Protein AF-A3JHK1-F1 (afdb_monomer)

Mean predicted aligned error: 12.54 Å

Solvent-accessible surface area (backbone atoms only — not comparable to full-atom values): 12417 Å² total; per-residue (Å²): 139,81,85,78,80,82,79,75,68,83,75,78,72,48,75,40,77,79,51,75,48,41,26,36,40,72,45,97,51,88,89,44,57,29,38,37,30,39,32,30,31,33,54,66,77,51,81,86,62,75,70,40,51,30,44,49,40,74,40,44,64,70,52,41,68,71,56,45,52,60,56,48,29,52,54,48,33,57,47,24,72,70,50,90,70,83,75,69,46,48,47,73,53,40,52,55,52,50,50,55,34,56,78,62,47,42,74,67,42,35,66,68,35,42,78,73,45,28,44,25,37,23,26,49,49,78,56,18,56,76,70,64,37,54,88,80,29,51,79,44,80,55,96,92,40,54,28,27,27,46,66,33,86,38,64,69,37,48,48,49,53,53,51,53,47,50,51,54,53,66,73,43,85,82,64,84,61,64,84,78,35,45,36,43,34,60,77,58,92,82,72,70,86,88,72,84,90,78,86,90,83,78,85,79,81,81,82,82,130

Nearest PDB structures (foldseek):
  1tzz-assembly2_B  TM=3.554E-01  e=3.491E+00  Bradyrhizobium japonicum

Structure (mmCIF, N/CA/C/O backbone):
data_AF-A3JHK1-F1
#
_entry.id   AF-A3JHK1-F1
#
loop_
_atom_site.group_PDB
_atom_site.id
_atom_site.type_symbol
_atom_site.label_atom_id
_atom_site.label_alt_id
_atom_site.label_comp_id
_atom_site.label_asym_id
_atom_site.label_entity_id
_atom_site.label_seq_id
_atom_site.pdbx_PDB_ins_code
_atom_site.Cartn_x
_atom_site.Cartn_y
_atom_site.Cartn_z
_atom_site.occupancy
_atom_site.B_iso_or_equiv
_atom_site.auth_seq_id
_atom_site.auth_comp_id
_atom_site.auth_asym_id
_atom_site.auth_atom_id
_atom_site.pdbx_PDB_model_num
ATOM 1 N N . MET A 1 1 ? 4.841 54.470 -8.213 1.00 47.28 1 MET A N 1
ATOM 2 C CA . MET A 1 1 ? 4.983 53.248 -7.393 1.00 47.28 1 MET A CA 1
ATOM 3 C C . MET A 1 1 ? 3.887 52.286 -7.817 1.00 47.28 1 MET A C 1
ATOM 5 O O . MET A 1 1 ? 2.730 52.548 -7.522 1.00 47.28 1 MET A O 1
ATOM 9 N N . HIS A 1 2 ? 4.222 51.252 -8.589 1.00 36.22 2 HIS A N 1
ATOM 10 C CA . HIS A 1 2 ? 3.272 50.195 -8.949 1.00 36.22 2 HIS A CA 1
ATOM 11 C C . HIS A 1 2 ? 3.392 49.054 -7.929 1.00 36.22 2 HIS A C 1
ATOM 13 O O . HIS A 1 2 ? 4.516 48.615 -7.680 1.00 36.22 2 HIS A O 1
ATOM 19 N N . PRO A 1 3 ? 2.291 48.571 -7.328 1.00 41.00 3 PRO A N 1
ATOM 20 C CA . PRO A 1 3 ? 2.335 47.378 -6.495 1.00 41.00 3 PRO A CA 1
ATOM 21 C C . PRO A 1 3 ? 2.567 46.143 -7.377 1.00 41.00 3 PRO A C 1
ATOM 23 O O . PRO A 1 3 ? 1.893 45.960 -8.392 1.00 41.00 3 PRO A O 1
ATOM 26 N N . GLN A 1 4 ? 3.542 45.310 -7.005 1.00 37.09 4 GLN A N 1
ATOM 27 C CA . GLN A 1 4 ? 3.760 44.011 -7.642 1.00 37.09 4 GLN A CA 1
ATOM 28 C C . GLN A 1 4 ? 2.583 43.062 -7.350 1.00 37.09 4 GLN A C 1
ATOM 30 O O . GLN A 1 4 ? 2.070 43.056 -6.228 1.00 37.09 4 GLN A O 1
ATOM 35 N N . PRO A 1 5 ? 2.167 42.231 -8.323 1.00 43.62 5 PRO A N 1
ATOM 36 C CA . PRO A 1 5 ? 1.164 41.205 -8.096 1.00 43.62 5 PRO A CA 1
ATOM 37 C C . PRO A 1 5 ? 1.738 40.093 -7.212 1.00 43.62 5 PRO A C 1
ATOM 39 O O . PRO A 1 5 ? 2.805 39.542 -7.488 1.00 43.62 5 PRO A O 1
ATOM 42 N N . ASN A 1 6 ? 0.996 39.767 -6.154 1.00 39.59 6 ASN A N 1
ATOM 43 C CA . ASN A 1 6 ? 1.230 38.629 -5.273 1.00 39.59 6 ASN A CA 1
ATOM 44 C C . ASN A 1 6 ? 1.340 37.348 -6.117 1.00 39.59 6 ASN A C 1
ATOM 46 O O . ASN A 1 6 ? 0.337 36.848 -6.633 1.00 39.59 6 ASN A O 1
ATOM 50 N N . GLN A 1 7 ? 2.554 36.812 -6.259 1.00 34.69 7 GLN A N 1
ATOM 51 C CA . GLN A 1 7 ? 2.767 35.474 -6.798 1.00 34.69 7 GLN A CA 1
ATOM 52 C C . GLN A 1 7 ? 2.278 34.469 -5.755 1.00 34.69 7 GLN A C 1
ATOM 54 O O . GLN A 1 7 ? 3.011 34.042 -4.865 1.00 34.69 7 GLN A O 1
ATOM 59 N N . SER A 1 8 ? 1.001 34.112 -5.849 1.00 38.47 8 SER A N 1
ATOM 60 C CA . SER A 1 8 ? 0.493 32.886 -5.251 1.00 38.47 8 SER A CA 1
ATOM 61 C C . SER A 1 8 ? 1.173 31.738 -5.992 1.00 38.47 8 SER A C 1
ATOM 63 O O . SER A 1 8 ? 0.868 31.461 -7.151 1.00 38.47 8 SER A O 1
ATOM 65 N N . GLY A 1 9 ? 2.169 31.122 -5.352 1.00 34.91 9 GLY A N 1
ATOM 66 C CA . GLY A 1 9 ? 2.773 29.898 -5.866 1.00 34.91 9 GLY A CA 1
ATOM 67 C C . GLY A 1 9 ? 1.686 28.853 -6.150 1.00 34.91 9 GLY A C 1
ATOM 68 O O . GLY A 1 9 ? 0.630 28.888 -5.507 1.00 34.91 9 GLY A O 1
ATOM 69 N N . PRO A 1 10 ? 1.899 27.935 -7.108 1.00 40.41 10 PRO A N 1
ATOM 70 C CA . PRO A 1 10 ? 0.918 26.900 -7.396 1.00 40.41 10 PRO A CA 1
ATOM 71 C C . PRO A 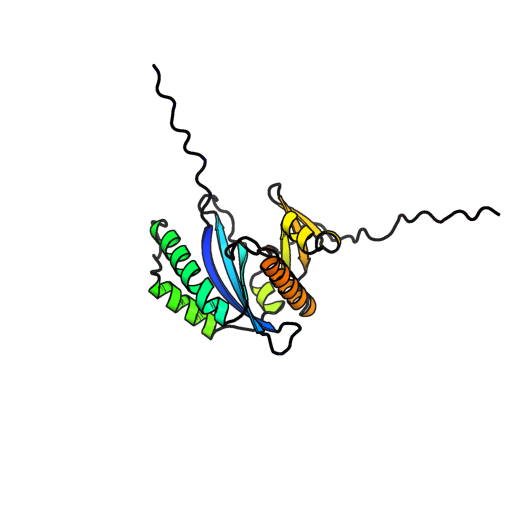1 10 ? 0.637 26.130 -6.105 1.00 40.41 10 PRO A C 1
ATOM 73 O O . PRO A 1 10 ? 1.547 25.549 -5.510 1.00 40.41 10 PRO A O 1
ATOM 76 N N . ALA A 1 11 ? -0.615 26.172 -5.647 1.00 47.59 11 ALA A N 1
ATOM 77 C CA . ALA A 1 11 ? -1.050 25.404 -4.494 1.00 47.59 11 ALA A CA 1
ATOM 78 C C . ALA A 1 11 ? -0.662 23.938 -4.723 1.00 47.59 11 ALA A C 1
ATOM 80 O O . ALA A 1 11 ? -1.009 23.358 -5.756 1.00 47.59 11 ALA A O 1
ATOM 81 N N . SER A 1 12 ? 0.097 23.359 -3.788 1.00 50.09 12 SER A N 1
ATOM 82 C CA . SER A 1 12 ? 0.462 21.945 -3.849 1.00 50.09 12 SER A CA 1
ATOM 83 C C . SER A 1 12 ? -0.815 21.116 -4.001 1.00 50.09 12 SER A C 1
ATOM 85 O O . SER A 1 12 ? -1.761 21.284 -3.226 1.00 50.09 12 SER A O 1
ATOM 87 N N . ALA A 1 13 ? -0.864 20.274 -5.033 1.00 55.59 13 ALA A N 1
ATOM 88 C CA . ALA A 1 13 ? -2.002 19.408 -5.309 1.00 55.59 13 ALA A CA 1
ATOM 89 C C . ALA A 1 13 ? -2.323 18.558 -4.070 1.00 55.59 13 ALA A C 1
ATOM 91 O O . ALA A 1 13 ? -1.447 17.860 -3.561 1.00 55.59 13 ALA A O 1
ATOM 92 N N . LYS A 1 14 ? -3.567 18.603 -3.583 1.00 67.25 14 LYS A N 1
ATOM 93 C CA . LYS A 1 14 ? -4.002 17.773 -2.450 1.00 67.25 14 LYS A CA 1
ATOM 94 C C . LYS A 1 14 ? -4.372 16.376 -2.942 1.00 67.25 14 LYS A C 1
ATOM 96 O O . LYS A 1 14 ? -4.800 16.215 -4.080 1.00 67.25 14 LYS A O 1
ATOM 101 N N . THR A 1 15 ? -4.242 15.367 -2.092 1.00 72.75 15 THR A N 1
ATOM 102 C CA . THR A 1 15 ? -4.597 13.982 -2.432 1.00 72.75 15 THR A CA 1
ATOM 103 C C . THR A 1 15 ? -6.036 13.691 -2.022 1.00 72.75 15 THR A C 1
ATOM 105 O O . THR A 1 15 ? -6.377 13.816 -0.854 1.00 72.75 15 THR A O 1
ATOM 108 N N . VAL A 1 16 ? -6.876 13.280 -2.970 1.00 74.00 16 VAL A N 1
ATOM 109 C CA . VAL A 1 16 ? -8.241 12.799 -2.725 1.00 74.00 16 VAL A CA 1
ATOM 110 C C . VAL A 1 16 ? -8.215 11.284 -2.574 1.00 74.00 16 VAL A C 1
ATOM 112 O O . VAL A 1 16 ? -7.746 10.583 -3.471 1.00 74.00 16 VAL A O 1
ATOM 115 N N . TYR A 1 17 ? -8.781 10.779 -1.482 1.00 76.38 17 TYR A N 1
ATOM 116 C CA . TYR A 1 17 ? -8.910 9.350 -1.204 1.00 76.38 17 TYR A CA 1
ATOM 117 C C . TYR A 1 17 ? -10.290 8.823 -1.626 1.00 76.38 17 TYR A C 1
ATOM 119 O O . TYR A 1 17 ? -11.301 9.481 -1.397 1.00 76.38 17 TYR A O 1
ATOM 127 N N . ASN A 1 18 ? -10.338 7.638 -2.239 1.00 77.06 18 ASN A N 1
ATOM 128 C CA . ASN A 1 18 ? -11.581 6.957 -2.625 1.00 77.06 18 ASN A CA 1
ATOM 129 C C . ASN A 1 18 ? -11.964 5.845 -1.647 1.00 77.06 18 ASN A C 1
ATOM 131 O O . ASN A 1 18 ? -13.074 5.796 -1.132 1.00 77.06 18 ASN A O 1
ATOM 135 N N . THR A 1 19 ? -11.036 4.916 -1.418 1.00 82.69 19 THR A N 1
ATOM 136 C CA . THR A 1 19 ? -11.245 3.734 -0.580 1.00 82.69 19 THR A CA 1
ATOM 137 C C . THR A 1 19 ? -9.919 3.281 0.015 1.00 82.69 19 THR A C 1
ATOM 139 O O . THR A 1 19 ? -8.856 3.539 -0.552 1.00 82.69 19 THR A O 1
ATOM 142 N N . LEU A 1 20 ? -10.005 2.586 1.145 1.00 87.06 20 LEU A N 1
ATOM 143 C CA . LEU A 1 20 ? -8.907 1.881 1.788 1.00 87.06 20 LEU A CA 1
ATOM 144 C C . LEU A 1 20 ? -9.205 0.383 1.802 1.00 87.06 20 LEU A C 1
ATOM 146 O O . LEU A 1 20 ? -10.364 -0.017 1.935 1.00 87.06 20 LEU A O 1
ATOM 150 N N . ASP A 1 21 ? -8.155 -0.421 1.721 1.00 90.00 21 ASP A N 1
ATOM 151 C CA . ASP A 1 21 ? -8.186 -1.845 2.018 1.00 90.00 21 ASP A CA 1
ATOM 152 C C . ASP A 1 21 ? -7.043 -2.200 2.960 1.00 90.00 21 ASP A C 1
ATOM 154 O O . ASP A 1 21 ? -5.926 -1.702 2.818 1.00 90.00 21 ASP A O 1
ATOM 158 N N . VAL A 1 22 ? -7.345 -3.057 3.930 1.00 91.94 22 VAL A N 1
ATOM 159 C CA . VAL A 1 22 ? -6.430 -3.438 5.004 1.00 91.94 22 VAL A CA 1
ATOM 160 C C . VAL A 1 22 ? -6.102 -4.917 4.855 1.00 91.94 22 VAL A C 1
ATOM 162 O O . VAL A 1 22 ? -6.994 -5.751 4.680 1.00 91.94 22 VAL A O 1
ATOM 165 N N . PHE A 1 23 ? -4.815 -5.234 4.918 1.00 94.25 23 PHE A N 1
ATOM 166 C CA . PHE A 1 23 ? -4.286 -6.583 4.797 1.00 94.25 23 PHE A CA 1
ATOM 167 C C . PHE A 1 23 ? -3.327 -6.898 5.935 1.00 94.25 23 PHE A C 1
ATOM 169 O O . PHE A 1 23 ? -2.718 -5.995 6.510 1.00 94.25 23 PHE A O 1
ATOM 176 N N . THR A 1 24 ? -3.124 -8.187 6.190 1.00 94.44 24 THR A N 1
ATOM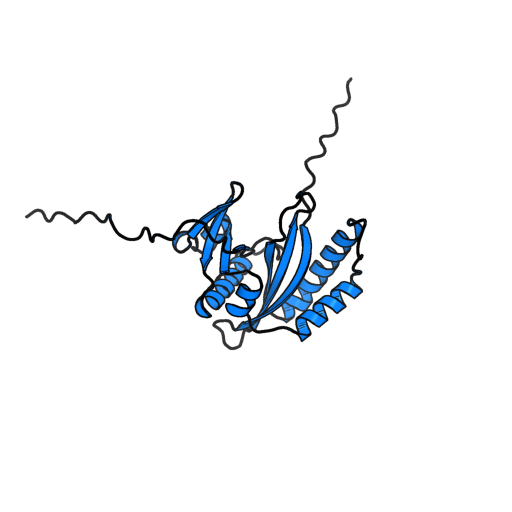 177 C CA . THR A 1 24 ? -1.987 -8.677 6.974 1.00 94.44 24 THR A CA 1
ATOM 178 C C . THR A 1 24 ? -0.939 -9.310 6.079 1.00 94.44 24 THR A C 1
ATOM 180 O O . THR A 1 24 ? -1.257 -9.951 5.082 1.00 94.44 24 THR A O 1
ATOM 183 N N . CYS A 1 25 ? 0.328 -9.190 6.452 1.00 92.75 25 CYS A N 1
ATOM 184 C CA . CYS A 1 25 ? 1.392 -9.988 5.861 1.00 92.75 25 CYS A CA 1
ATOM 185 C C . CYS A 1 25 ? 2.299 -10.513 6.969 1.00 92.75 25 CYS A C 1
ATOM 187 O O . CYS A 1 25 ? 2.809 -9.737 7.779 1.00 92.75 25 CYS A O 1
ATOM 189 N N . SER A 1 26 ? 2.521 -11.826 6.997 1.00 89.06 26 SER A N 1
ATOM 190 C CA . SER A 1 26 ? 3.590 -12.405 7.808 1.00 89.06 26 SER A CA 1
ATOM 191 C C . SER A 1 26 ? 4.932 -11.945 7.249 1.00 89.06 26 SER A C 1
ATOM 193 O O . SER A 1 26 ? 5.129 -11.929 6.032 1.00 89.06 26 SER A O 1
ATOM 195 N N . THR A 1 27 ? 5.842 -11.539 8.125 1.00 80.62 27 THR A N 1
ATOM 196 C CA . THR A 1 27 ? 7.223 -11.237 7.736 1.00 80.62 27 THR A CA 1
ATOM 197 C C . THR A 1 27 ? 8.095 -12.488 7.871 1.00 80.62 27 THR A C 1
ATOM 199 O O . THR A 1 27 ? 7.637 -13.526 8.346 1.00 80.62 27 THR A O 1
ATOM 202 N N . ALA A 1 28 ? 9.366 -12.404 7.462 1.00 67.88 28 ALA A N 1
ATOM 203 C CA . ALA A 1 28 ? 10.333 -13.490 7.653 1.00 67.88 28 ALA A CA 1
ATOM 204 C C . ALA A 1 28 ? 10.555 -13.842 9.137 1.00 67.88 28 ALA A C 1
ATOM 206 O O . ALA A 1 28 ? 10.996 -14.947 9.444 1.00 67.88 28 ALA A O 1
ATOM 207 N N . ASN A 1 29 ? 10.229 -12.922 10.053 1.00 67.88 29 ASN A N 1
ATOM 208 C CA . ASN A 1 29 ? 10.114 -13.237 11.466 1.00 67.88 29 ASN A CA 1
ATOM 209 C C . ASN A 1 29 ? 8.691 -13.776 11.735 1.00 67.88 29 ASN A C 1
ATOM 211 O O . ASN A 1 29 ? 7.732 -13.003 11.630 1.00 67.88 29 ASN A O 1
ATOM 215 N N . PRO A 1 30 ? 8.530 -15.067 12.080 1.00 53.66 30 PRO A N 1
ATOM 216 C CA . PRO A 1 30 ? 7.221 -15.703 12.240 1.00 53.66 30 PRO A CA 1
ATOM 217 C C . PRO A 1 30 ? 6.354 -15.069 13.339 1.00 53.66 30 PRO A C 1
ATOM 219 O O . PRO A 1 30 ? 5.133 -15.188 13.288 1.00 53.66 30 PRO A O 1
ATOM 222 N N . GLU A 1 31 ? 6.951 -14.343 14.289 1.00 58.38 31 GLU A N 1
ATOM 223 C CA . GLU A 1 31 ? 6.213 -13.616 15.332 1.00 58.38 31 GLU A CA 1
ATOM 224 C C . GLU A 1 31 ? 5.779 -12.204 14.907 1.00 58.38 31 GLU A C 1
ATOM 226 O O . GLU A 1 31 ? 5.046 -11.523 15.621 1.00 58.38 31 GLU A O 1
ATOM 231 N N . SER A 1 32 ? 6.214 -11.733 13.737 1.00 77.62 32 SER A N 1
ATOM 232 C CA . SER A 1 32 ? 5.947 -10.376 13.262 1.00 77.62 32 SER A CA 1
ATOM 233 C C . SER A 1 32 ? 5.006 -10.407 12.062 1.00 77.62 32 SER A C 1
ATOM 235 O O . SER A 1 32 ? 5.413 -10.642 10.922 1.00 77.62 32 SER A O 1
ATOM 237 N N . THR A 1 33 ? 3.726 -10.146 12.327 1.00 89.62 33 THR A N 1
ATOM 238 C CA . THR A 1 33 ? 2.725 -9.842 11.298 1.00 89.62 33 THR A CA 1
ATOM 239 C C . THR A 1 33 ? 2.583 -8.332 11.181 1.00 89.62 33 THR A C 1
ATOM 241 O O . THR A 1 33 ? 2.397 -7.642 12.184 1.00 89.62 33 THR A O 1
ATOM 244 N N . VAL A 1 34 ? 2.658 -7.818 9.956 1.00 90.88 34 VAL A N 1
ATOM 245 C CA . VAL A 1 34 ? 2.451 -6.396 9.673 1.00 90.88 34 VAL A CA 1
ATOM 246 C C . VAL A 1 34 ? 1.082 -6.157 9.061 1.00 90.88 34 VAL A C 1
ATOM 248 O O . VAL A 1 34 ? 0.565 -6.981 8.305 1.00 90.88 34 VAL A O 1
ATOM 251 N N . VAL A 1 35 ? 0.514 -5.001 9.377 1.00 91.25 35 VAL A N 1
ATOM 252 C CA . VAL A 1 35 ? -0.660 -4.444 8.717 1.00 91.25 35 VAL A CA 1
ATOM 253 C C . VAL A 1 35 ? -0.184 -3.663 7.500 1.00 91.25 35 VAL A C 1
ATOM 255 O O . VAL A 1 35 ? 0.725 -2.839 7.603 1.00 91.25 35 VAL A O 1
ATOM 258 N N . VAL A 1 36 ? -0.806 -3.913 6.352 1.00 91.00 36 VAL A N 1
ATOM 259 C CA . VAL A 1 36 ? -0.577 -3.195 5.097 1.00 91.00 36 VAL A CA 1
ATOM 260 C C . VAL A 1 36 ? -1.884 -2.532 4.695 1.00 91.00 36 VAL A C 1
ATOM 262 O O . VAL A 1 36 ? -2.895 -3.211 4.528 1.00 91.00 36 VAL A O 1
ATOM 265 N N . VAL A 1 37 ? -1.876 -1.213 4.521 1.00 89.56 37 VAL A N 1
ATOM 266 C CA . VAL A 1 37 ? -3.060 -0.466 4.085 1.00 89.56 37 VAL A CA 1
ATOM 267 C C . VAL A 1 37 ? -2.829 0.070 2.690 1.00 89.56 37 VAL A C 1
ATOM 269 O O . VAL A 1 37 ? -1.962 0.921 2.476 1.00 89.56 37 VAL A O 1
ATOM 272 N N . LEU A 1 38 ? -3.641 -0.386 1.745 1.00 87.88 38 LEU A N 1
ATOM 273 C CA . LEU A 1 38 ? -3.686 0.175 0.405 1.00 87.88 38 LEU A 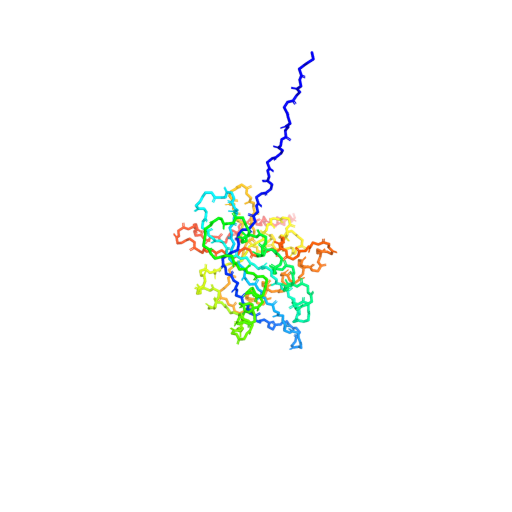CA 1
ATOM 274 C C . LEU A 1 38 ? -4.756 1.260 0.356 1.00 87.88 38 LEU A C 1
ATOM 276 O O . LEU A 1 38 ? -5.903 1.019 0.722 1.00 87.88 38 LEU A O 1
ATOM 280 N N . ALA A 1 39 ? -4.384 2.441 -0.117 1.00 84.62 39 ALA A N 1
ATOM 281 C CA . ALA A 1 39 ? -5.294 3.532 -0.396 1.00 84.62 39 ALA A CA 1
ATOM 282 C C . ALA A 1 39 ? -5.430 3.721 -1.901 1.00 84.62 39 ALA A C 1
ATOM 284 O O . ALA A 1 39 ? -4.454 3.663 -2.643 1.00 84.62 39 ALA A O 1
ATOM 285 N N . GLN A 1 40 ? -6.653 3.958 -2.353 1.00 83.06 40 GLN A N 1
ATOM 286 C CA . GLN A 1 40 ? -6.916 4.369 -3.718 1.00 83.06 40 GLN A CA 1
ATOM 287 C C . GLN A 1 40 ? -7.057 5.892 -3.753 1.00 83.06 40 GLN A C 1
ATOM 289 O O . GLN A 1 40 ? -7.994 6.434 -3.164 1.00 83.06 40 GLN A O 1
ATOM 294 N N . THR A 1 41 ? -6.149 6.579 -4.443 1.00 78.75 41 THR A N 1
ATOM 295 C CA . THR A 1 41 ? -6.016 8.039 -4.389 1.00 78.75 41 THR A CA 1
ATOM 296 C C . THR A 1 41 ? -5.892 8.699 -5.759 1.00 78.75 41 THR A C 1
ATOM 298 O O . THR A 1 41 ? -5.633 8.042 -6.769 1.00 78.75 41 THR A O 1
ATOM 301 N N . ARG A 1 42 ? -6.149 10.009 -5.821 1.00 76.75 42 ARG A N 1
ATOM 302 C CA . ARG A 1 42 ? -5.913 10.854 -7.003 1.00 76.75 42 ARG A CA 1
ATOM 303 C C . ARG A 1 42 ? -5.554 12.290 -6.602 1.00 76.75 42 ARG A C 1
ATOM 305 O O . ARG A 1 42 ? -5.998 12.733 -5.543 1.00 76.75 42 ARG A O 1
ATOM 312 N N . PRO A 1 43 ? -4.830 13.055 -7.432 1.00 72.75 43 PRO A N 1
ATOM 313 C CA . PRO A 1 43 ? -4.626 14.484 -7.200 1.00 72.75 43 PRO A CA 1
ATOM 314 C C . PRO A 1 43 ? -5.942 15.271 -7.320 1.00 72.75 43 PRO A C 1
ATOM 316 O O . PRO A 1 43 ? -6.746 15.016 -8.217 1.00 72.75 43 PRO A O 1
ATOM 319 N N . SER A 1 44 ? -6.159 16.257 -6.449 1.00 68.81 44 SER A N 1
ATOM 320 C CA . SER A 1 44 ? -7.369 17.093 -6.415 1.00 68.81 44 SER A CA 1
ATOM 321 C C . SER A 1 44 ? -7.477 18.048 -7.604 1.00 68.81 44 SER A C 1
ATOM 323 O O . SER A 1 44 ? -8.580 18.386 -8.022 1.00 68.81 44 SER A O 1
ATOM 325 N N . ASN A 1 45 ? -6.339 18.455 -8.169 1.00 67.88 45 ASN A N 1
ATOM 326 C CA . ASN A 1 45 ? -6.239 19.307 -9.355 1.00 67.88 45 ASN A CA 1
ATOM 327 C C . ASN A 1 45 ? -6.122 18.507 -10.667 1.00 67.88 45 ASN A C 1
ATOM 329 O O . ASN A 1 45 ? -6.022 19.100 -11.740 1.00 67.88 45 ASN A O 1
ATOM 333 N N . GLY A 1 46 ? -6.120 17.173 -10.595 1.00 55.25 46 GLY A N 1
ATOM 334 C CA . GLY A 1 46 ? -6.064 16.307 -11.764 1.00 55.25 46 GLY A CA 1
ATOM 335 C C . GLY A 1 46 ? -7.425 16.250 -12.449 1.00 55.25 46 GLY A C 1
ATOM 336 O O . GLY A 1 46 ? -8.347 15.590 -11.963 1.00 55.25 46 GLY A O 1
ATOM 337 N N . HIS A 1 47 ? -7.561 16.909 -13.600 1.00 46.09 47 HIS A N 1
ATOM 338 C CA . HIS A 1 47 ? -8.687 16.668 -14.499 1.00 46.09 47 HIS A CA 1
ATOM 339 C C . HIS A 1 47 ? -8.672 15.190 -14.928 1.00 46.09 47 HIS A C 1
ATOM 341 O O . HIS A 1 47 ? -7.767 14.748 -15.625 1.00 46.09 47 HIS A O 1
ATOM 347 N N . HIS A 1 48 ? -9.679 14.423 -14.503 1.00 49.47 48 HIS A N 1
ATOM 348 C CA . HIS A 1 48 ? -9.988 13.070 -14.993 1.00 49.47 48 HIS A CA 1
ATOM 349 C C . HIS A 1 48 ? -8.898 11.983 -14.861 1.00 49.47 48 HIS A C 1
ATOM 351 O O . HIS A 1 48 ? -9.040 10.916 -15.463 1.00 49.47 48 HIS A O 1
ATOM 357 N N . GLU A 1 49 ? -7.847 12.177 -14.058 1.00 54.28 49 GLU A N 1
ATOM 358 C CA . GLU A 1 49 ? -6.885 11.099 -13.807 1.00 54.28 49 GLU A CA 1
ATOM 359 C C . GLU A 1 49 ? -7.551 9.943 -13.041 1.00 54.28 49 GLU A C 1
ATOM 361 O O . GLU A 1 49 ? -8.229 10.138 -12.026 1.00 54.28 49 GLU A O 1
ATOM 366 N N . ARG A 1 50 ? -7.376 8.718 -13.558 1.00 67.62 50 ARG A N 1
ATOM 367 C CA . ARG A 1 50 ? -7.850 7.488 -12.913 1.00 67.62 50 ARG A CA 1
ATOM 368 C C . ARG A 1 50 ? -7.201 7.362 -11.540 1.00 67.62 50 ARG A C 1
ATOM 370 O O . ARG A 1 50 ? -5.990 7.532 -11.416 1.00 67.62 50 ARG A O 1
ATOM 377 N N . TYR A 1 51 ? -8.005 7.009 -10.543 1.00 71.62 51 TYR A N 1
ATOM 378 C CA . TYR A 1 51 ? -7.503 6.678 -9.219 1.00 71.62 51 TYR A CA 1
ATOM 379 C C . TYR A 1 51 ? -6.377 5.635 -9.289 1.00 71.62 51 TYR A C 1
ATOM 381 O O . TYR A 1 51 ? -6.491 4.630 -9.995 1.00 71.62 51 TYR A O 1
ATOM 389 N N . THR A 1 52 ? -5.314 5.859 -8.525 1.00 74.44 52 THR A N 1
ATOM 390 C CA . THR A 1 52 ? -4.175 4.950 -8.386 1.00 74.44 52 THR A CA 1
ATOM 391 C C . THR A 1 52 ? -4.168 4.330 -7.002 1.00 74.44 52 THR A C 1
ATOM 393 O O . THR A 1 52 ? -4.455 5.007 -6.022 1.00 74.44 52 THR A O 1
ATOM 396 N N . TRP A 1 53 ? -3.840 3.045 -6.916 1.00 80.31 53 TRP A N 1
ATOM 397 C CA . TRP A 1 53 ? -3.587 2.412 -5.628 1.00 80.31 53 TRP A CA 1
ATOM 398 C C . TRP A 1 53 ? -2.199 2.785 -5.111 1.00 80.31 53 TRP A C 1
ATOM 400 O O . TRP A 1 53 ? -1.290 3.057 -5.897 1.00 80.31 53 TRP A O 1
ATOM 410 N N . GLU A 1 54 ? -2.045 2.787 -3.793 1.00 80.75 54 GLU A N 1
ATOM 411 C CA . GLU A 1 54 ? -0.811 3.155 -3.119 1.00 80.75 54 GLU A CA 1
ATOM 412 C C . GLU A 1 54 ? -0.762 2.500 -1.718 1.00 80.75 54 GLU A C 1
ATOM 414 O O . GLU A 1 54 ? -1.759 2.481 -1.002 1.00 80.75 54 GLU A O 1
ATOM 419 N N . ILE A 1 55 ? 0.372 1.919 -1.312 1.00 83.94 55 ILE A N 1
ATOM 420 C CA . ILE A 1 55 ? 0.655 1.549 0.087 1.00 83.94 55 ILE A CA 1
ATOM 421 C C . ILE A 1 55 ? 0.682 2.811 0.960 1.00 83.94 55 ILE A C 1
ATOM 423 O O . ILE A 1 55 ? 1.676 3.521 1.027 1.00 83.94 55 ILE A O 1
ATOM 427 N N . SER A 1 56 ? -0.416 3.074 1.657 1.00 82.12 56 SER A N 1
ATOM 428 C CA . SER A 1 56 ? -0.565 4.216 2.570 1.00 82.12 56 SER A CA 1
ATOM 429 C C . SER A 1 56 ? -0.074 3.939 3.992 1.00 82.12 56 SER A C 1
ATOM 431 O O . SER A 1 56 ? 0.140 4.868 4.767 1.00 82.12 56 SER A O 1
ATOM 433 N N . PHE A 1 57 ? 0.083 2.666 4.356 1.00 86.69 57 PHE A N 1
ATOM 434 C CA . PHE A 1 57 ? 0.672 2.257 5.623 1.00 86.69 57 PHE A CA 1
ATOM 435 C C . PHE A 1 57 ? 1.272 0.866 5.516 1.00 86.69 57 PHE A C 1
ATOM 437 O O . PHE A 1 57 ? 0.713 -0.021 4.868 1.00 86.69 57 PHE A O 1
ATOM 444 N N . ILE A 1 58 ? 2.376 0.680 6.228 1.00 88.25 58 ILE A N 1
ATOM 445 C CA . ILE A 1 58 ? 2.936 -0.622 6.546 1.00 88.25 58 ILE A CA 1
ATOM 446 C C . ILE A 1 58 ? 3.572 -0.559 7.934 1.00 88.25 58 ILE A C 1
ATOM 448 O O . ILE A 1 58 ? 4.337 0.364 8.227 1.00 88.25 58 ILE A O 1
ATOM 452 N N . GLY A 1 59 ? 3.256 -1.504 8.813 1.00 87.75 59 GLY A N 1
ATOM 453 C CA . GLY A 1 59 ? 3.788 -1.505 10.176 1.00 87.75 59 GLY A CA 1
ATOM 454 C C . GLY A 1 59 ? 3.085 -2.481 11.103 1.00 87.75 59 GLY A C 1
ATOM 455 O O . GLY A 1 59 ? 2.233 -3.256 10.679 1.00 87.75 59 GLY A O 1
ATOM 456 N N . LEU A 1 60 ? 3.452 -2.446 12.380 1.00 87.69 60 LEU A N 1
ATOM 457 C CA . LEU A 1 60 ? 2.817 -3.280 13.400 1.00 87.69 60 LEU A CA 1
ATOM 458 C C . LEU A 1 60 ? 1.396 -2.786 13.708 1.00 87.69 60 LEU A C 1
ATOM 460 O O . LEU A 1 60 ? 1.081 -1.610 13.522 1.00 87.69 60 LEU A O 1
ATOM 464 N N . LEU A 1 61 ? 0.548 -3.670 14.240 1.00 85.00 61 LEU A N 1
ATOM 465 C CA . LEU A 1 61 ? -0.835 -3.329 14.602 1.00 85.00 61 LEU A CA 1
ATOM 466 C C . LEU A 1 61 ? -0.909 -2.173 15.617 1.00 85.00 61 LEU A C 1
ATOM 468 O O . LEU A 1 61 ? -1.748 -1.285 15.486 1.00 85.00 61 LEU A O 1
ATOM 472 N N . ASN A 1 62 ? 0.009 -2.132 16.586 1.00 83.44 62 ASN A N 1
ATOM 473 C CA . ASN A 1 62 ? 0.063 -1.040 17.561 1.00 83.44 62 ASN A CA 1
ATOM 474 C C . ASN A 1 62 ? 0.394 0.306 16.896 1.00 83.44 62 ASN A C 1
ATOM 476 O O . ASN A 1 62 ? -0.241 1.309 17.205 1.00 83.44 62 ASN A O 1
ATOM 480 N N . GLU A 1 63 ? 1.336 0.333 15.948 1.00 84.12 63 GLU A N 1
ATOM 481 C CA . GLU A 1 63 ? 1.659 1.548 15.182 1.00 84.12 63 GLU A CA 1
ATOM 482 C C . GLU A 1 63 ? 0.469 2.000 14.328 1.00 84.12 63 GLU A C 1
ATOM 484 O O . GLU A 1 63 ? 0.206 3.190 14.189 1.00 84.12 63 GLU A O 1
ATOM 489 N N . PHE A 1 64 ? -0.279 1.051 13.766 1.00 85.19 64 PHE A N 1
ATOM 490 C CA . PHE A 1 64 ? -1.452 1.352 12.955 1.00 85.19 64 PHE A CA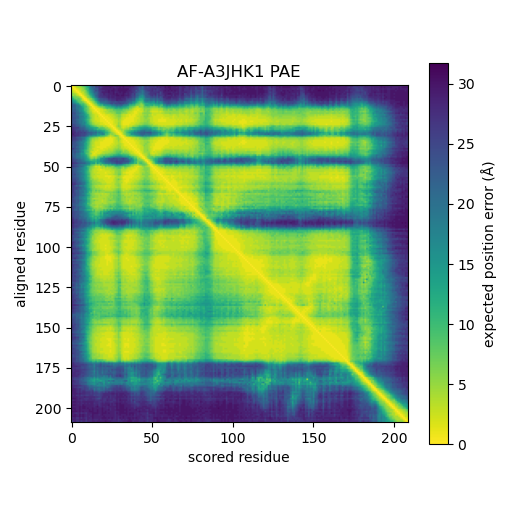 1
ATOM 491 C C . PHE A 1 64 ? -2.522 2.115 13.757 1.00 85.19 64 PHE A C 1
ATOM 493 O O . PHE A 1 64 ? -3.027 3.135 13.284 1.00 85.19 64 PHE A O 1
ATOM 500 N N . HIS A 1 65 ? -2.824 1.664 14.979 1.00 81.00 65 HIS A N 1
ATOM 501 C CA . HIS A 1 65 ? -3.812 2.314 15.844 1.00 81.00 65 HIS A CA 1
ATOM 502 C C . HIS A 1 65 ? -3.323 3.624 16.471 1.00 81.00 65 HIS A C 1
ATOM 504 O O . HIS A 1 65 ? -4.137 4.504 16.720 1.00 81.00 65 HIS A O 1
ATOM 510 N N . LEU A 1 66 ? -2.023 3.756 16.753 1.00 80.06 66 LEU A N 1
ATOM 511 C CA . LEU A 1 66 ? -1.483 4.947 17.419 1.00 80.06 66 LEU A CA 1
ATOM 512 C C . LEU A 1 66 ? -1.134 6.075 16.443 1.00 80.06 66 LEU A C 1
ATOM 514 O O . LEU A 1 66 ? -1.305 7.243 16.774 1.00 80.06 66 LEU A O 1
ATOM 518 N N . ASP A 1 67 ? -0.631 5.745 15.250 1.00 78.31 67 ASP A N 1
ATOM 519 C CA . ASP A 1 67 ? -0.102 6.746 14.322 1.00 78.31 67 ASP A CA 1
ATOM 520 C C . ASP A 1 67 ? -0.946 6.933 13.068 1.00 78.31 67 ASP A C 1
ATOM 522 O O . ASP A 1 67 ? -1.070 8.058 12.576 1.00 78.31 67 ASP A O 1
ATOM 526 N N . TYR A 1 68 ? -1.458 5.849 12.487 1.00 82.62 68 TYR A N 1
ATOM 527 C CA . TYR A 1 68 ? -2.047 5.912 11.152 1.00 82.62 68 TYR A CA 1
ATOM 528 C C . TYR A 1 68 ? -3.523 6.300 11.175 1.00 82.62 68 TYR A C 1
ATOM 530 O O . TYR A 1 68 ? -3.921 7.179 10.408 1.00 82.62 68 TYR A O 1
ATOM 538 N N . SER A 1 69 ? -4.330 5.681 12.043 1.00 80.75 69 SER A N 1
ATOM 539 C CA . SER A 1 69 ? -5.779 5.917 12.075 1.00 80.75 69 SER A CA 1
ATOM 540 C C . SER A 1 69 ? -6.125 7.388 12.290 1.00 80.75 69 SER A C 1
ATOM 542 O O . SER A 1 69 ? -6.973 7.920 11.577 1.00 80.75 69 SER A O 1
ATOM 544 N N . ASP A 1 70 ? -5.421 8.063 13.197 1.00 77.88 70 ASP A N 1
ATOM 545 C CA . ASP A 1 70 ? -5.715 9.449 13.567 1.00 77.88 70 ASP A CA 1
ATOM 546 C C . ASP A 1 70 ? -5.272 10.437 12.486 1.00 77.88 70 ASP A C 1
ATOM 548 O O . ASP A 1 70 ? -6.033 11.323 12.092 1.00 77.88 70 ASP A O 1
ATOM 552 N N . LYS A 1 71 ? -4.073 10.242 11.919 1.00 78.38 71 LYS A N 1
ATOM 553 C CA . LYS A 1 71 ? -3.588 11.058 10.793 1.00 78.38 71 LYS A CA 1
ATOM 554 C C . LYS A 1 71 ? -4.493 10.908 9.574 1.00 78.38 71 LYS A C 1
ATOM 556 O O . LYS A 1 71 ? -4.782 11.891 8.891 1.00 78.38 71 LYS A O 1
ATOM 561 N N . MET A 1 72 ? -4.956 9.688 9.302 1.00 78.12 72 MET A N 1
ATOM 562 C CA . MET A 1 72 ? -5.814 9.424 8.154 1.00 78.12 72 MET A CA 1
ATOM 563 C C . MET A 1 72 ? -7.239 9.949 8.368 1.00 78.12 72 MET A C 1
ATOM 565 O O . MET A 1 72 ? -7.817 10.505 7.436 1.00 78.12 72 MET A O 1
ATOM 569 N N . ALA A 1 73 ? -7.778 9.879 9.590 1.00 76.88 73 ALA A N 1
ATOM 570 C CA . ALA A 1 73 ? -9.067 10.48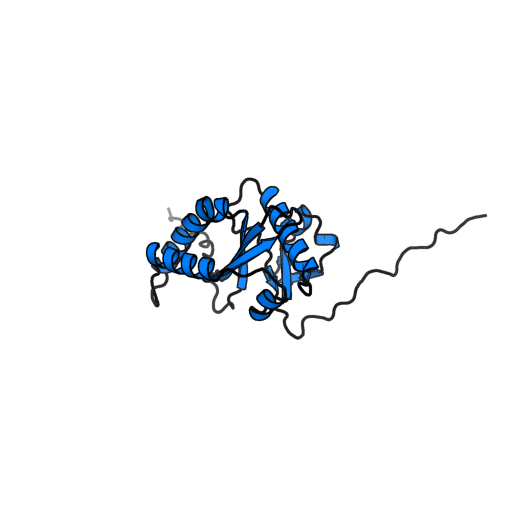3 9.930 1.00 76.88 73 ALA A CA 1
ATOM 571 C C . ALA A 1 73 ? -9.071 11.995 9.653 1.00 76.88 73 ALA A C 1
ATOM 573 O O . ALA A 1 73 ? -9.974 12.498 8.978 1.00 76.88 73 ALA A O 1
ATOM 574 N N . GLN A 1 74 ? -8.015 12.697 10.079 1.00 72.50 74 GLN A N 1
ATOM 575 C CA . GLN A 1 74 ? -7.838 14.127 9.813 1.00 72.50 74 GLN A CA 1
ATOM 576 C C . GLN A 1 74 ? -7.713 14.416 8.309 1.00 72.50 74 GLN A C 1
ATOM 578 O O . GLN A 1 74 ? -8.375 15.317 7.789 1.00 72.50 74 GLN A O 1
ATOM 583 N N . ALA A 1 75 ? -6.918 13.627 7.576 1.00 71.25 75 ALA A N 1
ATOM 584 C CA . ALA A 1 75 ? -6.753 13.791 6.130 1.00 71.25 75 ALA A CA 1
ATOM 585 C C . ALA A 1 75 ? -8.079 13.619 5.361 1.00 71.25 75 ALA A C 1
ATOM 587 O O . ALA A 1 75 ? -8.384 14.409 4.462 1.00 71.25 75 ALA A O 1
ATOM 588 N N . PHE A 1 76 ? -8.901 12.635 5.737 1.00 70.25 76 PHE A N 1
ATOM 589 C CA . PHE A 1 76 ? -10.217 12.400 5.134 1.00 70.25 76 PHE A CA 1
ATOM 590 C C . PHE A 1 76 ? -11.236 13.497 5.469 1.00 70.25 76 PHE A C 1
ATOM 592 O O . PHE A 1 76 ? -12.010 13.895 4.591 1.00 70.25 76 PHE A O 1
ATOM 599 N N . ALA A 1 77 ? -11.230 14.010 6.703 1.00 64.81 77 ALA A N 1
ATOM 600 C CA . ALA A 1 77 ? -12.095 15.115 7.112 1.00 64.81 77 ALA A CA 1
ATOM 601 C C . ALA A 1 77 ? -11.785 16.396 6.314 1.00 64.81 77 ALA A C 1
ATOM 603 O O . ALA A 1 77 ? -12.699 17.057 5.814 1.00 64.81 77 ALA A O 1
ATOM 604 N N . LEU A 1 78 ? -10.496 16.695 6.109 1.00 64.31 78 LEU A N 1
ATOM 605 C CA . LEU A 1 78 ? -10.039 17.834 5.306 1.00 64.31 78 LEU A CA 1
ATOM 606 C C . LEU A 1 78 ? -10.426 17.699 3.825 1.00 64.31 78 LEU A C 1
ATOM 608 O O . LEU A 1 78 ? -10.912 18.658 3.230 1.00 64.31 78 LEU A O 1
ATOM 612 N N . CYS A 1 79 ? -10.288 16.506 3.236 1.00 61.81 79 CYS A N 1
ATOM 613 C CA . CYS A 1 79 ? -10.713 16.261 1.852 1.00 61.81 79 CYS A CA 1
ATOM 614 C C . CYS A 1 79 ? -12.237 16.386 1.683 1.00 61.81 79 CYS A C 1
ATOM 616 O O . CYS A 1 79 ? -12.718 16.937 0.694 1.00 61.81 79 CYS A O 1
ATOM 618 N N . SER A 1 80 ? -12.998 15.910 2.670 1.00 55.28 80 SER A N 1
ATOM 619 C CA . SER A 1 80 ? -14.464 15.969 2.689 1.00 55.28 80 SER A CA 1
ATOM 620 C C . SER A 1 80 ? -15.007 17.396 2.783 1.00 55.28 80 SER A C 1
ATOM 622 O O . SER A 1 80 ? -16.053 17.697 2.211 1.00 55.28 80 SER A O 1
ATOM 624 N N . ALA A 1 81 ? -14.322 18.289 3.502 1.00 52.06 81 ALA A N 1
ATOM 625 C CA . ALA A 1 81 ? -14.744 19.682 3.646 1.00 52.06 81 ALA A CA 1
ATOM 626 C C . ALA A 1 81 ? -14.706 20.456 2.313 1.00 52.06 81 ALA A C 1
ATOM 628 O O . ALA A 1 81 ? -15.520 21.358 2.109 1.00 52.06 81 ALA A O 1
ATOM 629 N N . GLU A 1 82 ? -13.804 20.076 1.404 1.00 52.16 82 GLU A N 1
ATOM 630 C CA . GLU A 1 82 ? -13.538 20.777 0.140 1.00 52.16 82 GLU A CA 1
ATOM 631 C C . GLU A 1 82 ? -14.306 20.197 -1.058 1.00 52.16 82 GLU A C 1
ATOM 633 O O . GLU A 1 82 ? -14.551 20.901 -2.038 1.00 52.16 82 GLU A O 1
ATOM 638 N N . MET A 1 83 ? -14.750 18.937 -0.985 1.00 52.78 83 MET A N 1
ATOM 639 C CA . MET A 1 83 ? -15.633 18.350 -1.995 1.00 52.78 83 MET A CA 1
ATOM 640 C C . MET A 1 83 ? -17.073 18.839 -1.777 1.00 52.78 83 MET A C 1
ATOM 642 O O . MET A 1 83 ? -17.825 18.302 -0.968 1.00 52.78 83 MET A O 1
ATOM 646 N N . ALA A 1 84 ? -17.472 19.875 -2.520 1.00 45.38 84 ALA A N 1
ATOM 647 C CA . ALA A 1 84 ? -18.789 20.520 -2.434 1.00 45.38 84 ALA A CA 1
ATOM 648 C C . ALA A 1 84 ? -19.993 19.615 -2.783 1.00 45.38 84 ALA A C 1
ATOM 650 O O . ALA A 1 84 ? -21.141 20.032 -2.650 1.00 45.38 84 ALA A O 1
ATOM 651 N N . SER A 1 85 ? -19.772 18.372 -3.207 1.00 49.28 85 SER A N 1
ATOM 652 C CA . SER A 1 85 ? -20.844 17.450 -3.565 1.00 49.28 85 SER A CA 1
ATOM 653 C C . SER A 1 85 ? -20.425 16.006 -3.325 1.00 49.28 85 SER A C 1
ATOM 655 O O . SER A 1 85 ? -19.451 15.544 -3.919 1.00 49.28 85 SER A O 1
ATOM 657 N N . SER A 1 86 ? -21.251 15.292 -2.561 1.00 45.62 86 SER A N 1
ATOM 658 C CA . SER A 1 86 ? -21.244 13.836 -2.341 1.00 45.62 86 SER A CA 1
ATOM 659 C C . SER A 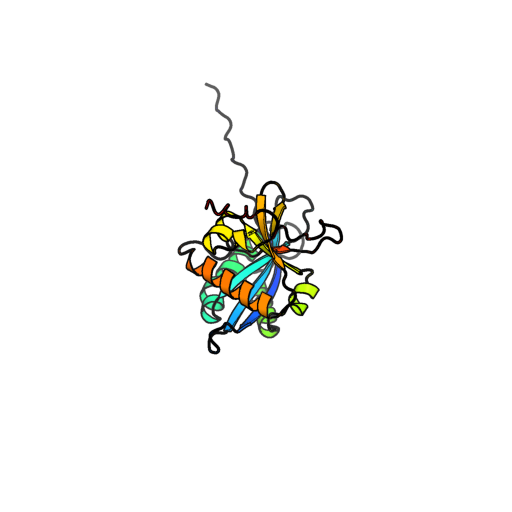1 86 ? -20.416 13.368 -1.135 1.00 45.62 86 SER A C 1
ATOM 661 O O . SER A 1 86 ? -19.232 13.073 -1.225 1.00 45.62 86 SER A O 1
ATOM 663 N N . SER A 1 87 ? -21.120 13.276 -0.000 1.00 51.84 87 SER A N 1
ATOM 664 C CA . SER A 1 87 ? -20.747 12.653 1.280 1.00 51.84 87 SER A CA 1
ATOM 665 C C . SER A 1 87 ? -19.508 13.204 1.991 1.00 51.84 87 SER A C 1
ATOM 667 O O . SER A 1 87 ? -18.401 12.697 1.841 1.00 51.84 87 SER A O 1
ATOM 669 N N . ARG A 1 88 ? -19.730 14.179 2.882 1.00 56.81 88 ARG A N 1
ATOM 670 C CA . ARG A 1 88 ? -18.761 14.511 3.930 1.00 56.81 88 ARG A CA 1
ATOM 671 C C . ARG A 1 88 ? -18.635 13.321 4.882 1.00 56.81 88 ARG A C 1
ATOM 673 O O . ARG A 1 88 ? -19.580 13.033 5.617 1.00 56.81 88 ARG A O 1
ATOM 680 N N . LEU A 1 89 ? -17.498 12.631 4.883 1.00 63.25 89 LEU A N 1
ATOM 681 C CA . LEU A 1 89 ? -17.197 11.652 5.924 1.00 63.25 89 LEU A CA 1
ATOM 682 C C . LEU A 1 89 ? -16.681 12.420 7.142 1.00 63.25 89 LEU A C 1
ATOM 684 O O . LEU A 1 89 ? -15.608 13.016 7.098 1.00 63.25 89 LEU A O 1
ATOM 688 N N . SER A 1 90 ? -17.461 12.440 8.225 1.00 74.94 90 SER A N 1
ATOM 689 C CA . SER A 1 90 ? -16.948 12.894 9.519 1.00 74.94 90 SER A CA 1
ATOM 690 C C . SER A 1 90 ? -15.845 11.951 10.004 1.00 74.94 90 SER A C 1
ATOM 692 O O . SER A 1 90 ? -15.821 10.781 9.619 1.00 74.94 90 SER A O 1
ATOM 694 N N . GLU A 1 91 ? -14.973 12.416 10.899 1.00 76.62 91 GLU A N 1
ATOM 695 C CA . GLU A 1 91 ? -13.943 11.569 11.523 1.00 76.62 91 GLU A CA 1
ATOM 696 C C . GLU A 1 91 ? -14.557 10.291 12.119 1.00 76.62 91 GLU A C 1
ATOM 698 O O . GLU A 1 91 ? -14.104 9.183 11.852 1.00 76.62 91 GLU A O 1
ATOM 703 N N . THR A 1 92 ? -15.688 10.406 12.821 1.00 81.88 92 THR A N 1
ATOM 704 C CA . THR A 1 92 ? -16.427 9.251 13.359 1.00 81.88 92 THR A CA 1
ATOM 705 C C . THR A 1 92 ? -16.933 8.297 12.271 1.00 81.88 92 THR A C 1
ATOM 707 O O . THR A 1 92 ? -16.995 7.084 12.474 1.00 81.88 92 THR A O 1
ATOM 710 N N . ALA A 1 93 ? -17.346 8.813 11.110 1.00 81.44 93 ALA A N 1
ATOM 711 C CA . ALA A 1 93 ? -17.723 7.971 9.977 1.00 81.44 93 ALA A CA 1
ATOM 712 C C . ALA A 1 93 ? -16.497 7.266 9.376 1.00 81.44 93 ALA A C 1
ATOM 714 O O . ALA A 1 93 ? -16.598 6.088 9.034 1.00 81.44 93 ALA A O 1
ATOM 715 N N . PHE A 1 94 ? -15.346 7.942 9.326 1.00 83.88 94 PHE A N 1
ATOM 716 C CA . PHE A 1 94 ? -14.080 7.348 8.909 1.00 83.88 94 PHE A CA 1
ATOM 717 C C . PHE A 1 94 ? -13.637 6.221 9.848 1.00 83.88 94 PHE A C 1
ATOM 719 O O . PHE A 1 94 ? -13.362 5.129 9.365 1.00 83.88 94 PHE A O 1
ATOM 726 N N . TYR A 1 95 ? -13.643 6.416 11.171 1.00 85.69 95 TYR A N 1
ATOM 727 C CA . TYR A 1 95 ? -13.271 5.347 12.108 1.00 85.69 95 TYR A CA 1
ATOM 728 C C . TYR A 1 95 ? -14.187 4.126 11.989 1.00 85.69 95 TYR A C 1
ATOM 730 O O . TYR A 1 95 ? -13.705 2.997 11.972 1.00 85.69 95 TYR A O 1
ATOM 738 N N . ARG A 1 96 ? -15.504 4.323 11.825 1.00 87.31 96 ARG A N 1
ATOM 739 C CA . ARG A 1 96 ? -16.435 3.208 11.561 1.00 87.31 96 ARG A CA 1
ATOM 740 C C . ARG A 1 96 ? -16.111 2.488 10.254 1.00 87.31 96 ARG A C 1
ATOM 742 O O . ARG A 1 96 ? -16.150 1.261 10.206 1.00 87.31 96 ARG A O 1
ATOM 749 N N . TYR A 1 97 ? -15.792 3.240 9.204 1.00 86.31 97 TYR A N 1
ATOM 750 C CA . TYR A 1 97 ? -15.365 2.684 7.926 1.00 86.31 97 TYR A CA 1
ATOM 751 C C . TYR A 1 97 ? -14.058 1.887 8.058 1.00 86.31 97 TYR A C 1
ATOM 753 O O . TYR A 1 97 ? -13.988 0.756 7.582 1.00 86.31 97 TYR A O 1
ATOM 761 N N . LEU A 1 98 ? -13.054 2.438 8.744 1.00 86.56 98 LEU A N 1
ATOM 762 C CA . LEU A 1 98 ? -11.760 1.801 8.963 1.00 86.56 98 LEU A CA 1
ATOM 763 C C . LEU A 1 98 ? -11.898 0.531 9.810 1.00 86.56 98 LEU A C 1
ATOM 765 O O . LEU A 1 98 ? -11.385 -0.505 9.407 1.00 86.56 98 LEU A O 1
ATOM 769 N N . ASN A 1 99 ? -12.660 0.571 10.906 1.00 88.12 99 ASN A N 1
ATOM 770 C CA . ASN A 1 99 ? -12.937 -0.606 11.737 1.00 88.12 99 ASN A CA 1
ATOM 771 C C . ASN A 1 99 ? -13.601 -1.718 10.928 1.00 88.12 99 ASN A C 1
ATOM 773 O O . ASN A 1 99 ? -13.136 -2.849 10.958 1.00 88.12 99 ASN A O 1
ATOM 777 N N . LYS A 1 100 ? -14.587 -1.383 10.086 1.00 89.31 100 LYS A N 1
ATOM 778 C CA . LYS A 1 100 ? -15.185 -2.365 9.174 1.00 89.31 100 LYS A CA 1
ATOM 779 C C . LYS A 1 100 ? -14.150 -2.978 8.220 1.00 89.31 100 LYS A C 1
ATOM 781 O O . LYS A 1 100 ? -14.249 -4.151 7.880 1.00 89.31 100 LYS A O 1
ATOM 786 N N . ARG A 1 101 ? -13.163 -2.206 7.752 1.00 89.12 101 ARG A N 1
ATOM 787 C CA . ARG A 1 101 ? -12.075 -2.740 6.913 1.00 89.12 101 ARG A CA 1
ATOM 788 C C . ARG A 1 101 ? -11.123 -3.642 7.696 1.00 89.12 101 ARG A C 1
ATOM 790 O O . ARG A 1 101 ? -10.666 -4.626 7.127 1.00 89.12 101 ARG A O 1
ATOM 797 N N . ILE A 1 102 ? -10.862 -3.336 8.965 1.00 88.62 102 ILE A N 1
ATOM 798 C CA . ILE A 1 102 ? -10.053 -4.168 9.867 1.00 88.62 102 ILE A CA 1
ATOM 799 C C . ILE A 1 102 ? -10.770 -5.490 10.169 1.00 88.62 102 ILE A C 1
ATOM 801 O O . ILE A 1 102 ? -10.149 -6.544 10.083 1.00 88.62 102 ILE A O 1
ATOM 805 N N . ASP A 1 103 ? -12.080 -5.460 10.424 1.00 88.62 103 ASP A N 1
ATOM 806 C CA . ASP A 1 103 ? -12.891 -6.664 10.670 1.00 88.62 103 ASP A CA 1
ATOM 807 C C . ASP A 1 103 ? -12.904 -7.619 9.463 1.00 88.62 103 ASP A C 1
ATOM 809 O O . ASP A 1 103 ? -13.075 -8.829 9.603 1.00 88.62 103 ASP A O 1
ATOM 813 N N . HIS A 1 104 ? -12.708 -7.074 8.260 1.00 89.00 104 HIS A N 1
ATOM 814 C CA . HIS A 1 104 ? -12.603 -7.819 7.004 1.00 89.00 104 HIS A CA 1
ATOM 815 C C . HIS A 1 104 ? -11.161 -7.930 6.485 1.00 89.00 104 HIS A C 1
ATOM 817 O O . HIS A 1 104 ? -10.949 -8.186 5.294 1.00 89.00 104 HIS A O 1
ATOM 823 N N . MET A 1 105 ? -10.169 -7.713 7.348 1.00 90.94 105 MET A N 1
ATOM 824 C CA . MET A 1 105 ? -8.764 -7.808 6.979 1.00 90.94 105 MET A CA 1
ATOM 825 C C . MET A 1 105 ? -8.428 -9.235 6.539 1.00 90.94 105 MET A C 1
ATOM 827 O O . MET A 1 105 ? -8.771 -10.212 7.201 1.00 90.94 105 MET A O 1
ATOM 831 N N . GLN A 1 106 ? -7.736 -9.346 5.408 1.00 93.19 106 GLN A N 1
ATOM 832 C CA . GLN A 1 106 ? -7.347 -10.626 4.815 1.00 93.19 106 GLN A CA 1
ATOM 833 C C . GLN A 1 106 ? -5.829 -10.701 4.616 1.00 93.19 106 GLN A C 1
ATOM 835 O O . GLN A 1 106 ? -5.181 -9.655 4.501 1.00 93.19 106 GLN A O 1
ATOM 840 N N . PRO A 1 107 ? -5.247 -11.909 4.518 1.00 94.81 107 PRO A N 1
ATOM 841 C CA . PRO A 1 107 ? -3.849 -12.055 4.144 1.00 94.81 107 PRO A CA 1
ATOM 842 C C . PRO A 1 107 ? -3.562 -11.418 2.780 1.00 94.81 107 PRO A C 1
ATOM 844 O O . PRO A 1 107 ? -4.294 -11.613 1.804 1.00 94.81 107 PRO A O 1
ATOM 847 N N . LEU A 1 108 ? -2.473 -10.661 2.709 1.00 93.38 108 LEU A N 1
ATOM 848 C CA . LEU A 1 108 ? -1.967 -10.083 1.479 1.00 93.38 108 LEU A CA 1
ATOM 849 C C . LEU A 1 108 ? -1.489 -11.209 0.559 1.00 93.38 108 LEU A C 1
ATOM 851 O O . LEU A 1 108 ? -0.673 -12.041 0.949 1.00 93.38 108 LEU A O 1
ATOM 855 N N . SER A 1 109 ? -2.000 -11.234 -0.668 1.00 94.44 109 SER A N 1
ATOM 856 C CA . SER A 1 109 ? -1.673 -12.263 -1.654 1.00 94.44 109 SER A CA 1
ATOM 857 C C . SER A 1 109 ? -1.653 -11.685 -3.071 1.00 94.44 109 SER A C 1
ATOM 859 O O . SER A 1 109 ? -2.324 -10.675 -3.320 1.00 94.44 109 SER A O 1
ATOM 861 N N . PRO A 1 110 ? -0.963 -12.339 -4.027 1.00 91.38 110 PRO A N 1
ATOM 862 C CA . PRO A 1 110 ? -1.006 -11.955 -5.439 1.00 91.38 110 PRO A CA 1
ATOM 863 C C . PRO A 1 110 ? -2.435 -11.866 -5.972 1.00 91.38 110 PRO A C 1
ATOM 865 O O . PRO A 1 110 ? -2.779 -10.933 -6.688 1.00 91.38 110 PRO A O 1
ATOM 868 N N . HIS A 1 111 ? -3.300 -12.802 -5.569 1.00 93.38 111 HIS A N 1
ATOM 869 C CA . HIS A 1 111 ? -4.698 -12.823 -5.989 1.00 93.38 111 HIS A CA 1
ATOM 870 C C . HIS A 1 111 ? -5.489 -11.620 -5.453 1.00 93.38 111 HIS A C 1
ATOM 872 O O . HIS A 1 111 ? -6.214 -10.966 -6.199 1.00 93.38 111 HIS A O 1
ATOM 878 N N . ALA A 1 112 ? -5.325 -11.275 -4.172 1.00 91.56 112 ALA A N 1
ATOM 879 C CA . ALA A 1 112 ? -6.001 -10.113 -3.598 1.00 91.56 112 ALA A CA 1
ATOM 880 C C . ALA A 1 112 ? -5.568 -8.797 -4.272 1.00 91.56 112 ALA A C 1
ATOM 882 O O . ALA A 1 112 ? -6.385 -7.888 -4.451 1.00 91.56 112 ALA A O 1
ATOM 883 N N . LEU A 1 113 ? -4.297 -8.700 -4.667 1.00 89.25 113 LEU A N 1
ATOM 884 C CA . LEU A 1 113 ? -3.766 -7.567 -5.419 1.00 89.25 113 LEU A CA 1
ATOM 885 C C . LEU A 1 113 ? -4.276 -7.549 -6.867 1.00 89.25 113 LEU A C 1
ATOM 887 O O . LEU A 1 113 ? -4.771 -6.519 -7.329 1.00 89.25 113 LEU A O 1
ATOM 891 N N . SER A 1 114 ? -4.269 -8.682 -7.566 1.00 86.06 114 SER A N 1
ATOM 892 C CA . SER A 1 114 ? -4.724 -8.754 -8.958 1.00 86.06 114 SER A CA 1
ATOM 893 C C . SER A 1 114 ? -6.216 -8.444 -9.113 1.00 86.06 114 SER A C 1
ATOM 895 O O . SER A 1 114 ? -6.597 -7.762 -10.064 1.00 86.06 114 SER A O 1
ATOM 897 N N . MET A 1 115 ? -7.052 -8.803 -8.130 1.00 85.75 115 MET A N 1
ATOM 898 C CA . MET A 1 115 ? -8.466 -8.394 -8.060 1.00 85.75 115 MET A CA 1
ATOM 899 C C . MET A 1 115 ? -8.660 -6.867 -8.008 1.00 85.75 115 MET A C 1
ATOM 901 O O . MET A 1 115 ? -9.739 -6.366 -8.319 1.00 85.75 115 MET A O 1
ATOM 905 N N . ARG A 1 116 ? -7.615 -6.112 -7.646 1.00 81.56 116 ARG A N 1
ATOM 906 C CA . ARG A 1 116 ? -7.569 -4.637 -7.651 1.00 81.56 116 ARG A CA 1
ATOM 907 C C . ARG A 1 116 ? -6.861 -4.068 -8.880 1.00 81.56 116 ARG A C 1
ATOM 909 O O . ARG A 1 116 ? -6.630 -2.861 -8.953 1.00 81.56 116 ARG A O 1
ATOM 916 N N . GLY A 1 117 ? -6.512 -4.930 -9.833 1.00 80.44 117 GLY A N 1
ATOM 917 C CA . GLY A 1 117 ? -5.712 -4.600 -11.003 1.00 80.44 117 GLY A CA 1
ATOM 918 C C . GLY A 1 117 ? -4.234 -4.395 -10.685 1.00 80.44 117 GLY A C 1
ATOM 919 O O . GLY A 1 117 ? -3.546 -3.790 -11.488 1.00 80.44 117 GLY A O 1
ATOM 920 N N . ILE A 1 118 ? -3.739 -4.844 -9.532 1.00 84.06 118 ILE A N 1
ATOM 921 C CA . ILE A 1 118 ? -2.352 -4.644 -9.106 1.00 84.06 118 ILE A CA 1
ATOM 922 C C . ILE A 1 118 ? -1.532 -5.875 -9.502 1.00 84.06 118 ILE A C 1
ATOM 924 O O . ILE A 1 118 ? -1.690 -6.932 -8.897 1.00 84.06 118 ILE A O 1
ATOM 928 N N . GLY A 1 119 ? -0.665 -5.738 -10.510 1.00 83.12 119 GLY A N 1
ATOM 929 C CA . GLY A 1 119 ? 0.203 -6.827 -10.996 1.00 83.12 119 GLY A CA 1
ATOM 930 C C . GLY A 1 119 ? 1.698 -6.617 -10.740 1.00 83.12 119 GLY A C 1
ATOM 931 O O . GLY A 1 119 ? 2.499 -7.536 -10.882 1.00 83.12 119 GLY A O 1
ATOM 932 N N . ALA A 1 120 ? 2.095 -5.409 -10.353 1.00 84.81 120 ALA A N 1
ATOM 933 C CA . ALA A 1 120 ? 3.475 -5.073 -10.021 1.00 84.81 120 ALA A CA 1
ATOM 934 C C . ALA A 1 120 ? 3.484 -4.012 -8.920 1.00 84.81 120 ALA A C 1
ATOM 936 O O . ALA A 1 120 ? 2.461 -3.374 -8.686 1.00 84.81 120 ALA A O 1
ATOM 937 N N . TYR A 1 121 ? 4.626 -3.771 -8.293 1.00 85.94 121 TYR A N 1
ATOM 93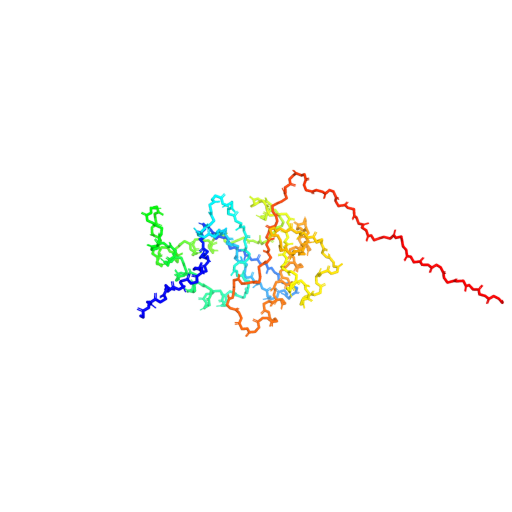8 C CA . TYR A 1 121 ? 4.871 -2.607 -7.439 1.00 85.94 121 TYR A CA 1
ATOM 939 C C . TYR A 1 121 ? 6.059 -1.829 -7.989 1.00 85.94 121 TYR A C 1
ATOM 941 O O . TYR A 1 121 ? 6.889 -2.392 -8.699 1.00 85.94 121 TYR A O 1
ATOM 949 N N . SER A 1 122 ? 6.129 -0.529 -7.711 1.00 83.38 122 SER A N 1
ATOM 950 C CA . SER A 1 122 ? 7.221 0.306 -8.208 1.00 83.38 122 SER A CA 1
ATOM 951 C C . SER A 1 122 ? 7.582 1.447 -7.273 1.00 83.38 122 SER A C 1
ATOM 953 O O . SER A 1 122 ? 6.721 2.021 -6.612 1.00 83.38 122 SER A O 1
ATOM 955 N N . TRP A 1 123 ? 8.859 1.795 -7.267 1.00 80.62 123 TRP A N 1
ATOM 956 C CA . TRP A 1 123 ? 9.447 2.858 -6.465 1.00 80.62 123 TRP A CA 1
ATOM 957 C C . TRP A 1 123 ? 9.877 4.010 -7.360 1.00 80.62 123 TRP A C 1
ATOM 959 O O . TRP A 1 123 ? 10.238 3.790 -8.515 1.00 80.62 123 TRP A O 1
ATOM 969 N N . LEU A 1 124 ? 9.876 5.237 -6.839 1.00 81.81 124 LEU A N 1
ATOM 970 C CA . LEU A 1 124 ? 10.613 6.325 -7.483 1.00 81.81 124 LEU A CA 1
ATOM 971 C C . LEU A 1 124 ? 12.110 6.000 -7.469 1.00 81.81 124 LEU A C 1
ATOM 973 O O . LEU A 1 124 ? 12.587 5.349 -6.543 1.00 81.81 124 LEU A O 1
ATOM 977 N N . GLU A 1 125 ? 12.855 6.493 -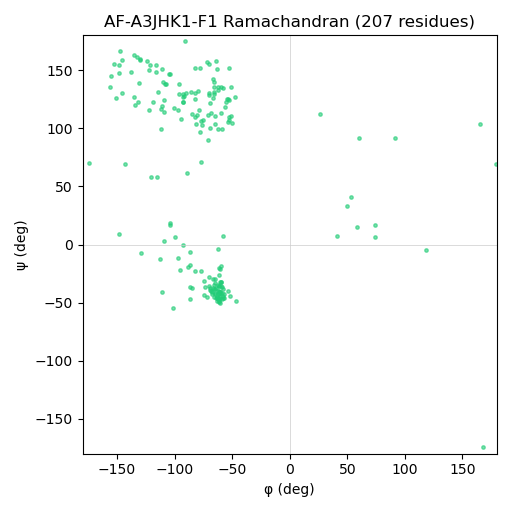8.457 1.00 83.12 125 GLU A N 1
ATOM 978 C CA . GLU A 1 125 ? 14.308 6.282 -8.561 1.00 83.12 125 GLU A CA 1
ATOM 979 C C . GLU A 1 125 ? 15.064 6.523 -7.247 1.00 83.12 125 GLU A C 1
ATOM 981 O O . GLU A 1 125 ? 15.820 5.663 -6.805 1.00 83.12 125 GLU A O 1
ATOM 986 N N . ALA A 1 126 ? 14.804 7.647 -6.574 1.00 82.50 126 ALA A N 1
ATOM 987 C CA . ALA A 1 126 ? 15.471 7.982 -5.319 1.00 82.50 126 ALA A CA 1
ATOM 988 C C . ALA A 1 126 ? 15.239 6.941 -4.209 1.00 82.50 126 ALA A C 1
ATOM 990 O O . ALA A 1 126 ? 16.120 6.735 -3.379 1.00 82.50 126 ALA A O 1
ATOM 991 N N . ASP A 1 127 ? 14.077 6.286 -4.179 1.00 81.75 127 ASP A N 1
ATOM 992 C CA . ASP A 1 127 ? 13.778 5.239 -3.200 1.00 81.75 127 ASP A CA 1
ATOM 993 C C . ASP A 1 127 ? 14.314 3.883 -3.658 1.00 81.75 127 ASP A C 1
ATOM 995 O O . ASP A 1 127 ? 14.882 3.149 -2.856 1.00 81.75 127 ASP A O 1
ATOM 999 N N . ALA A 1 128 ? 14.237 3.594 -4.959 1.00 80.75 128 ALA A N 1
ATOM 1000 C CA . ALA A 1 128 ? 14.815 2.393 -5.549 1.00 80.75 128 ALA A CA 1
ATOM 1001 C C . ALA A 1 128 ? 16.334 2.311 -5.338 1.00 80.75 128 ALA A C 1
ATOM 1003 O O . ALA A 1 128 ? 16.859 1.221 -5.131 1.00 80.75 128 ALA A O 1
ATOM 1004 N N . ILE A 1 129 ? 17.040 3.444 -5.361 1.00 83.31 129 ILE A N 1
ATOM 1005 C CA . ILE A 1 129 ? 18.476 3.507 -5.059 1.00 83.31 129 ILE A CA 1
ATOM 1006 C C . ILE A 1 129 ? 18.740 3.184 -3.581 1.00 83.31 129 ILE A C 1
ATOM 1008 O O . ILE A 1 129 ? 19.666 2.438 -3.281 1.00 83.31 129 ILE A O 1
ATOM 1012 N N . LYS A 1 130 ? 17.916 3.686 -2.648 1.00 80.88 130 LYS A N 1
ATOM 1013 C CA . LYS A 1 130 ? 18.116 3.473 -1.198 1.00 80.88 130 LYS A CA 1
ATOM 1014 C C . LYS A 1 130 ? 18.061 2.002 -0.786 1.00 80.88 130 LYS A C 1
ATOM 1016 O O . LYS A 1 130 ? 18.776 1.622 0.132 1.00 80.88 130 LYS A O 1
ATOM 1021 N N . ILE A 1 131 ? 17.210 1.209 -1.435 1.00 79.19 131 ILE A N 1
ATOM 1022 C CA . ILE A 1 131 ? 17.061 -0.237 -1.174 1.00 79.19 131 ILE A CA 1
ATOM 1023 C C . ILE A 1 131 ? 17.720 -1.118 -2.232 1.00 79.19 131 ILE A C 1
ATOM 1025 O O . ILE A 1 131 ? 17.367 -2.291 -2.385 1.00 79.19 131 ILE A O 1
ATOM 1029 N N . ASP A 1 132 ? 18.614 -0.534 -3.030 1.00 82.31 132 ASP A N 1
ATOM 1030 C CA . ASP A 1 132 ? 19.314 -1.233 -4.105 1.00 82.31 132 ASP A CA 1
ATOM 1031 C C . ASP A 1 132 ? 18.368 -2.034 -5.036 1.00 82.31 132 ASP A C 1
ATOM 1033 O O . ASP A 1 132 ? 18.652 -3.120 -5.538 1.00 82.31 132 ASP A O 1
ATOM 1037 N N . ALA A 1 133 ? 17.153 -1.520 -5.239 1.00 77.62 133 ALA A N 1
ATOM 1038 C CA . ALA A 1 133 ? 16.148 -2.126 -6.103 1.00 77.62 133 ALA A CA 1
ATOM 1039 C C . ALA A 1 133 ? 16.367 -1.768 -7.573 1.00 77.62 133 ALA A C 1
ATOM 1041 O O . ALA A 1 133 ? 15.926 -2.508 -8.450 1.00 77.62 133 ALA A O 1
ATOM 1042 N N . HIS A 1 134 ? 17.056 -0.663 -7.860 1.00 80.00 134 HIS A N 1
ATOM 1043 C CA . HIS A 1 134 ? 17.245 -0.158 -9.219 1.00 80.00 134 HIS A CA 1
ATOM 1044 C C . HIS A 1 134 ? 17.960 -1.143 -10.170 1.00 80.00 134 HIS A C 1
ATOM 1046 O O . HIS A 1 134 ? 17.609 -1.197 -11.345 1.00 80.00 134 HIS A O 1
ATOM 1052 N N . HIS A 1 135 ? 18.876 -1.985 -9.674 1.00 81.31 135 HIS A N 1
ATOM 1053 C CA . HIS A 1 135 ? 19.565 -3.009 -10.477 1.00 81.31 135 HIS A CA 1
ATOM 1054 C C . HIS A 1 135 ? 18.727 -4.263 -10.776 1.00 81.31 135 HIS A C 1
ATOM 1056 O O . HIS A 1 135 ? 19.000 -4.980 -11.735 1.00 81.31 135 HIS A O 1
ATOM 1062 N N . ARG A 1 136 ? 17.714 -4.541 -9.952 1.00 79.12 136 ARG A N 1
ATOM 1063 C CA . ARG A 1 136 ? 16.877 -5.757 -10.005 1.00 79.12 136 ARG A CA 1
ATOM 1064 C C . ARG A 1 136 ? 15.448 -5.496 -10.480 1.00 79.12 136 ARG A C 1
ATOM 1066 O O . ARG A 1 136 ? 14.621 -6.402 -10.494 1.00 79.12 136 ARG A O 1
ATOM 1073 N N . SER A 1 137 ? 15.149 -4.254 -10.847 1.00 82.31 137 SER A N 1
ATOM 1074 C CA . SER A 1 137 ? 13.807 -3.808 -11.209 1.00 82.31 137 SER A CA 1
ATOM 1075 C C . SER A 1 137 ? 13.746 -3.358 -12.660 1.00 82.31 137 SER A C 1
ATOM 1077 O O . SER A 1 137 ? 14.727 -2.903 -13.239 1.00 82.31 137 SER A O 1
ATOM 1079 N N . THR A 1 138 ? 12.553 -3.430 -13.237 1.00 83.62 138 THR A N 1
ATOM 1080 C CA . THR A 1 138 ? 12.288 -2.869 -14.560 1.00 83.62 138 THR A CA 1
ATOM 1081 C C . THR A 1 138 ? 12.083 -1.366 -14.451 1.00 83.62 138 THR A C 1
ATOM 1083 O O . THR A 1 138 ? 11.308 -0.894 -13.617 1.00 83.62 138 THR A O 1
ATOM 1086 N N . MET A 1 139 ? 12.760 -0.618 -15.315 1.00 83.94 139 MET A N 1
ATOM 1087 C CA . MET A 1 139 ? 12.663 0.834 -15.380 1.00 83.94 139 MET A CA 1
ATOM 1088 C C . MET A 1 139 ? 11.435 1.265 -16.198 1.00 83.94 139 MET A C 1
ATOM 1090 O O . MET A 1 139 ? 11.218 0.793 -17.312 1.00 83.94 139 MET A O 1
ATOM 1094 N N . ILE A 1 140 ? 10.629 2.178 -15.657 1.00 78.31 140 ILE A N 1
ATOM 1095 C CA . ILE A 1 140 ? 9.382 2.675 -16.250 1.00 78.31 140 ILE A CA 1
ATOM 1096 C C . ILE A 1 140 ? 9.385 4.204 -16.182 1.00 78.31 140 ILE A C 1
ATOM 1098 O O . ILE A 1 140 ? 9.454 4.781 -15.099 1.00 78.31 140 ILE A O 1
ATOM 1102 N N . ASN A 1 141 ? 9.259 4.884 -17.323 1.00 74.56 141 ASN A N 1
ATOM 1103 C CA . ASN A 1 141 ? 9.070 6.336 -17.355 1.00 74.56 141 ASN A CA 1
ATOM 1104 C C . ASN A 1 141 ? 7.571 6.669 -17.380 1.00 74.56 141 ASN A C 1
ATOM 1106 O O . ASN A 1 141 ? 6.847 6.229 -18.274 1.00 74.56 141 ASN A O 1
ATOM 1110 N N . ARG A 1 142 ? 7.096 7.448 -16.404 1.00 66.50 142 ARG A N 1
ATOM 1111 C CA . ARG A 1 142 ? 5.710 7.922 -16.330 1.00 66.50 142 ARG A CA 1
ATOM 1112 C C . ARG A 1 142 ? 5.682 9.404 -15.991 1.00 66.50 142 ARG A C 1
ATOM 1114 O O . ARG A 1 142 ? 6.116 9.807 -14.913 1.00 66.50 142 ARG A O 1
ATOM 1121 N N . ASN A 1 143 ? 5.105 10.201 -16.888 1.00 69.94 143 ASN A N 1
ATOM 1122 C CA . ASN A 1 143 ? 4.957 11.652 -16.737 1.00 69.94 143 ASN A CA 1
ATOM 1123 C C . ASN A 1 143 ? 6.298 12.349 -16.427 1.00 69.94 143 ASN A C 1
ATOM 1125 O O . ASN A 1 143 ? 6.367 13.208 -15.550 1.00 69.94 143 ASN A O 1
ATOM 1129 N N . GLY A 1 144 ? 7.379 11.920 -17.090 1.00 73.62 144 GLY A N 1
ATOM 1130 C CA . GLY A 1 144 ? 8.726 12.463 -16.886 1.00 73.62 144 GLY A CA 1
ATOM 1131 C C . GLY A 1 144 ? 9.397 12.035 -15.578 1.00 73.62 144 GLY A C 1
ATOM 1132 O O . GLY A 1 144 ? 10.470 12.536 -15.260 1.00 73.62 144 GLY A O 1
ATOM 1133 N N . LYS A 1 145 ? 8.786 11.121 -14.812 1.00 76.00 145 LYS A N 1
ATOM 1134 C CA . LYS A 1 145 ? 9.373 10.531 -13.605 1.00 76.00 145 LYS A CA 1
ATOM 1135 C C . LYS A 1 145 ? 9.777 9.089 -13.863 1.00 76.00 145 LYS A C 1
ATOM 1137 O O . LYS A 1 145 ? 9.025 8.330 -14.477 1.00 76.00 145 LYS A O 1
ATOM 1142 N N . LEU A 1 146 ? 10.948 8.726 -13.354 1.00 80.00 146 LEU A N 1
ATOM 1143 C CA . LEU A 1 146 ? 11.486 7.383 -13.461 1.00 80.00 146 LEU A CA 1
ATOM 1144 C C . LEU A 1 146 ? 11.056 6.530 -12.269 1.00 80.00 146 LEU A C 1
ATOM 1146 O O . LEU A 1 146 ? 11.196 6.934 -11.111 1.00 80.00 146 LEU A O 1
ATOM 1150 N N . TYR A 1 147 ? 10.536 5.350 -12.580 1.00 82.44 147 TYR A N 1
ATOM 1151 C CA . TYR A 1 147 ? 10.121 4.347 -11.617 1.00 82.44 147 TYR A CA 1
ATOM 1152 C C . TYR A 1 147 ? 10.863 3.042 -11.861 1.00 82.44 147 TYR A C 1
ATOM 1154 O O . TYR A 1 147 ? 11.184 2.706 -12.996 1.00 82.44 147 TYR A O 1
ATOM 1162 N N . TYR A 1 148 ? 11.072 2.290 -10.792 1.00 83.62 148 TYR A N 1
ATOM 1163 C CA . TYR A 1 148 ? 11.675 0.966 -10.815 1.00 83.62 148 TYR A CA 1
ATOM 1164 C C . TYR A 1 148 ? 10.691 -0.008 -10.189 1.00 83.62 148 TYR A C 1
ATOM 1166 O O . TYR A 1 148 ? 10.338 0.152 -9.022 1.00 83.62 148 TYR A O 1
ATOM 1174 N N . GLY A 1 149 ? 10.199 -0.967 -10.971 1.00 83.50 149 GLY A N 1
ATOM 1175 C CA . GLY A 1 149 ? 9.156 -1.885 -10.531 1.00 83.50 149 GLY A CA 1
ATOM 1176 C C . GLY A 1 149 ? 9.441 -3.357 -10.767 1.00 83.50 149 GLY A C 1
ATOM 1177 O O . GLY A 1 149 ? 10.268 -3.733 -11.597 1.00 83.50 149 GLY A O 1
ATOM 1178 N N . GLN A 1 150 ? 8.730 -4.191 -10.016 1.00 85.50 150 GLN A N 1
ATOM 1179 C CA . GLN A 1 150 ? 8.825 -5.645 -10.057 1.00 85.50 150 GLN A CA 1
ATOM 1180 C C . GLN A 1 150 ? 7.428 -6.265 -9.986 1.00 85.50 150 GLN A C 1
ATOM 1182 O O . GLN A 1 150 ? 6.517 -5.706 -9.368 1.00 85.50 150 GLN A O 1
ATOM 1187 N N . ARG A 1 151 ? 7.260 -7.418 -10.639 1.00 87.56 151 ARG A N 1
ATOM 1188 C CA . ARG A 1 151 ? 5.987 -8.147 -10.712 1.00 87.56 151 ARG A CA 1
ATOM 1189 C C . ARG A 1 151 ? 5.612 -8.767 -9.361 1.00 87.56 151 ARG A C 1
ATOM 1191 O O . ARG A 1 151 ? 6.481 -9.018 -8.527 1.00 87.56 151 ARG A O 1
ATOM 1198 N N . LEU A 1 152 ? 4.313 -8.993 -9.167 1.00 88.75 152 LEU A N 1
ATOM 1199 C CA . LEU A 1 152 ? 3.710 -9.589 -7.970 1.00 88.75 152 LEU A CA 1
ATOM 1200 C C . LEU A 1 152 ? 2.944 -10.865 -8.336 1.00 88.75 152 LEU A C 1
ATOM 1202 O O . LEU A 1 152 ? 1.740 -10.959 -8.107 1.00 88.75 152 LEU A O 1
ATOM 1206 N N . ASP A 1 153 ? 3.631 -11.834 -8.940 1.00 89.06 153 ASP A N 1
ATOM 1207 C CA . ASP A 1 153 ? 2.996 -13.056 -9.450 1.00 89.06 153 ASP A CA 1
ATOM 1208 C C . ASP A 1 153 ? 2.924 -14.168 -8.385 1.00 89.06 153 ASP A C 1
ATOM 1210 O O . ASP A 1 153 ? 2.123 -15.097 -8.496 1.00 89.06 153 ASP A O 1
ATOM 1214 N N . SER A 1 154 ? 3.743 -14.082 -7.331 1.00 93.25 154 SER A N 1
ATOM 1215 C CA . SER A 1 154 ? 3.888 -15.120 -6.308 1.00 93.25 154 SER A CA 1
ATOM 1216 C C . SER A 1 154 ? 3.896 -14.570 -4.878 1.00 93.25 154 SER A C 1
ATOM 1218 O O . SER A 1 154 ? 4.139 -13.388 -4.638 1.00 93.25 154 SER A O 1
ATOM 1220 N N . MET A 1 155 ? 3.677 -15.443 -3.886 1.00 93.31 155 MET A N 1
ATOM 1221 C CA . MET A 1 155 ? 3.825 -15.071 -2.469 1.00 93.31 155 MET A CA 1
ATOM 1222 C C . MET A 1 155 ? 5.248 -14.612 -2.134 1.00 93.31 155 MET A C 1
ATOM 1224 O O . MET A 1 155 ? 5.421 -13.730 -1.298 1.00 93.31 155 MET A O 1
ATOM 1228 N N . HIS A 1 156 ? 6.260 -15.163 -2.809 1.00 92.44 156 HIS A N 1
ATOM 1229 C CA . HIS A 1 156 ? 7.640 -14.711 -2.655 1.00 92.44 156 HIS A CA 1
ATOM 1230 C C . HIS A 1 156 ? 7.792 -13.232 -3.045 1.00 92.44 156 HIS A C 1
ATOM 1232 O O . HIS A 1 156 ? 8.442 -12.473 -2.328 1.00 92.44 156 HIS A O 1
ATOM 1238 N N . ASP A 1 157 ? 7.125 -12.798 -4.119 1.00 89.94 157 ASP A N 1
ATOM 1239 C CA . ASP A 1 157 ? 7.119 -11.393 -4.535 1.00 89.94 157 ASP A CA 1
ATOM 1240 C C . ASP A 1 157 ? 6.405 -10.490 -3.522 1.00 89.94 157 ASP A C 1
ATOM 1242 O O . ASP A 1 157 ? 6.868 -9.381 -3.258 1.00 89.94 157 ASP A O 1
ATOM 1246 N N . ILE A 1 158 ? 5.317 -10.970 -2.904 1.00 90.88 158 ILE A N 1
ATOM 1247 C CA . ILE A 1 158 ? 4.632 -10.248 -1.820 1.00 90.88 158 ILE A CA 1
ATOM 1248 C C . ILE A 1 158 ? 5.570 -10.042 -0.632 1.00 90.88 158 ILE A C 1
ATOM 1250 O O . ILE A 1 158 ? 5.705 -8.918 -0.149 1.00 90.88 158 ILE A O 1
ATOM 1254 N N . TYR A 1 159 ? 6.239 -11.102 -0.172 1.00 91.25 159 TYR A N 1
ATOM 1255 C CA . TYR A 1 159 ? 7.164 -11.007 0.958 1.00 91.25 159 TYR A CA 1
ATOM 1256 C C . TYR A 1 159 ? 8.328 -10.066 0.661 1.00 91.25 159 TYR A C 1
ATOM 1258 O O . TYR A 1 159 ? 8.686 -9.255 1.514 1.00 91.25 159 TYR A O 1
ATOM 1266 N N . ARG A 1 160 ? 8.866 -10.116 -0.562 1.00 88.75 160 ARG A N 1
ATOM 1267 C CA . ARG A 1 160 ? 9.898 -9.184 -1.020 1.00 88.75 160 ARG A CA 1
ATOM 1268 C C . ARG A 1 160 ? 9.401 -7.736 -1.009 1.00 88.75 160 ARG A C 1
ATOM 1270 O O . ARG A 1 160 ? 10.063 -6.886 -0.423 1.00 88.75 160 ARG A O 1
ATOM 1277 N N . MET A 1 161 ? 8.223 -7.460 -1.576 1.00 89.00 161 MET A N 1
ATOM 1278 C CA . MET A 1 161 ? 7.617 -6.122 -1.570 1.00 89.00 161 MET A CA 1
ATOM 1279 C C . MET A 1 161 ? 7.442 -5.585 -0.143 1.00 89.00 161 MET A C 1
ATOM 1281 O O . MET A 1 161 ? 7.768 -4.430 0.127 1.00 89.00 161 MET A O 1
ATOM 1285 N N . VAL A 1 162 ? 6.925 -6.410 0.771 1.00 89.56 162 VAL A N 1
ATOM 1286 C CA . VAL A 1 162 ? 6.721 -6.056 2.185 1.00 89.56 162 VAL A CA 1
ATOM 1287 C C . VAL A 1 162 ? 8.051 -5.763 2.881 1.00 89.56 162 VAL A C 1
ATOM 1289 O O . VAL A 1 162 ? 8.157 -4.741 3.557 1.00 89.56 162 VAL A O 1
ATOM 1292 N N . ALA A 1 163 ? 9.067 -6.608 2.688 1.00 87.38 163 ALA A N 1
ATOM 1293 C CA . ALA A 1 163 ? 10.396 -6.407 3.263 1.00 87.38 163 ALA A CA 1
ATOM 1294 C C . ALA A 1 163 ? 11.035 -5.097 2.775 1.00 87.38 163 ALA A C 1
ATOM 1296 O O . ALA A 1 163 ? 11.407 -4.255 3.589 1.00 87.38 163 ALA A O 1
ATOM 1297 N N . GLU A 1 164 ? 11.053 -4.871 1.461 1.00 86.19 164 GLU A N 1
ATOM 1298 C CA . GLU A 1 164 ? 11.580 -3.644 0.851 1.00 86.19 164 GLU A CA 1
ATOM 1299 C C . GLU A 1 164 ? 10.844 -2.395 1.358 1.00 86.19 164 GLU A C 1
ATOM 1301 O O . GLU A 1 164 ? 11.458 -1.388 1.697 1.00 86.19 164 GLU A O 1
ATOM 1306 N N . SER A 1 165 ? 9.517 -2.467 1.482 1.00 85.38 165 SER A N 1
ATOM 1307 C CA . SER A 1 165 ? 8.696 -1.366 2.002 1.00 85.38 165 SER A CA 1
ATOM 1308 C C . SER A 1 165 ? 9.046 -1.015 3.456 1.00 85.38 165 SER A C 1
ATOM 1310 O O . SER A 1 165 ? 9.103 0.161 3.822 1.00 85.38 165 SER A O 1
ATOM 1312 N N . LEU A 1 166 ? 9.300 -2.028 4.291 1.00 84.88 166 LEU A N 1
ATOM 1313 C CA . LEU A 1 166 ? 9.737 -1.846 5.677 1.00 84.88 166 LEU A CA 1
ATOM 1314 C C . LEU A 1 166 ? 11.154 -1.260 5.757 1.00 84.88 166 LEU A C 1
ATOM 1316 O O . LEU A 1 166 ? 11.388 -0.372 6.578 1.00 84.88 166 LEU A O 1
ATOM 1320 N N . GLU A 1 167 ? 12.073 -1.690 4.890 1.00 83.69 167 GLU A N 1
ATOM 1321 C CA . GLU A 1 167 ? 13.428 -1.128 4.792 1.00 83.69 167 GLU A CA 1
ATOM 1322 C C . GLU A 1 167 ? 13.396 0.358 4.417 1.00 83.69 167 GLU A C 1
ATOM 1324 O O . GLU A 1 167 ? 14.022 1.186 5.086 1.00 83.69 167 GLU A O 1
ATOM 1329 N N . ILE A 1 168 ? 12.599 0.726 3.407 1.00 78.88 168 ILE A N 1
ATOM 1330 C CA . ILE A 1 168 ? 12.425 2.125 3.000 1.00 78.88 168 ILE A CA 1
ATOM 1331 C C . ILE A 1 168 ? 11.844 2.954 4.157 1.00 78.88 168 ILE A C 1
ATOM 1333 O O . ILE A 1 168 ? 12.325 4.063 4.432 1.00 78.88 168 ILE A O 1
ATOM 1337 N N . LYS A 1 169 ? 10.830 2.427 4.862 1.00 80.50 169 LYS A N 1
ATOM 1338 C CA . LYS A 1 169 ? 10.241 3.073 6.047 1.00 80.50 169 LYS A CA 1
ATOM 1339 C C . LYS A 1 169 ? 11.295 3.296 7.1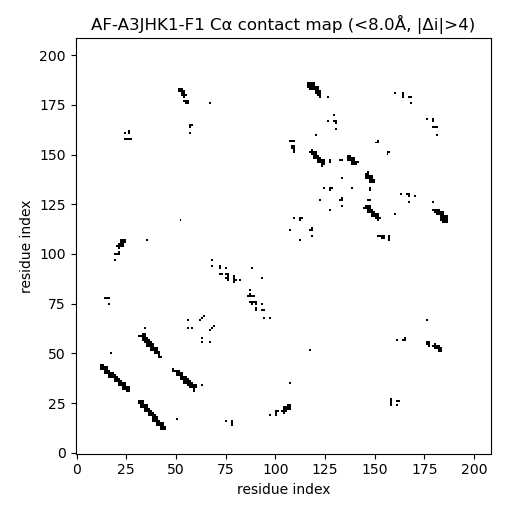36 1.00 80.50 169 LYS A C 1
ATOM 1341 O O . LYS A 1 169 ? 11.388 4.403 7.662 1.00 80.50 169 LYS A O 1
ATOM 1346 N N . ALA A 1 170 ? 12.113 2.288 7.441 1.00 80.25 170 ALA A N 1
ATOM 1347 C CA . ALA A 1 170 ? 13.158 2.368 8.462 1.00 80.25 170 ALA A CA 1
ATOM 1348 C C . ALA A 1 170 ? 14.276 3.365 8.100 1.00 80.25 170 ALA A C 1
ATOM 1350 O O . ALA A 1 170 ? 14.759 4.101 8.967 1.00 80.25 170 ALA A O 1
ATOM 1351 N N . ALA A 1 171 ? 14.662 3.434 6.821 1.00 74.12 171 ALA A N 1
ATOM 1352 C CA . ALA A 1 171 ? 15.638 4.402 6.317 1.00 74.12 171 ALA A CA 1
ATOM 1353 C C . ALA A 1 171 ? 15.111 5.847 6.380 1.00 74.12 171 ALA A C 1
ATOM 1355 O O . ALA A 1 171 ? 15.864 6.802 6.586 1.00 74.12 171 ALA A O 1
ATOM 1356 N N . SER A 1 172 ? 13.798 6.021 6.262 1.00 69.19 172 SER A N 1
ATOM 1357 C CA . SER A 1 172 ? 13.137 7.322 6.233 1.00 69.19 172 SER A CA 1
ATOM 1358 C C . SER A 1 172 ? 12.773 7.803 7.638 1.00 69.19 172 SER A C 1
ATOM 1360 O O . SER A 1 172 ? 11.608 8.037 7.947 1.00 69.19 172 SER A O 1
ATOM 1362 N N . ARG A 1 173 ? 13.779 8.005 8.501 1.00 57.56 173 ARG A N 1
ATOM 1363 C CA . ARG A 1 173 ? 13.633 8.382 9.929 1.00 57.56 173 ARG A CA 1
ATOM 1364 C C . ARG A 1 173 ? 12.867 9.696 10.229 1.00 57.56 173 ARG A C 1
ATOM 1366 O O . ARG A 1 173 ? 12.866 10.131 11.377 1.00 57.56 173 ARG A O 1
ATOM 1373 N N . ARG A 1 174 ? 12.241 10.368 9.249 1.00 45.84 174 ARG A N 1
ATOM 1374 C CA . ARG A 1 174 ? 11.526 11.657 9.417 1.00 45.84 174 ARG A CA 1
ATOM 1375 C C . ARG A 1 174 ? 10.313 11.898 8.501 1.00 45.84 174 ARG A C 1
ATOM 1377 O O . ARG A 1 174 ? 9.817 13.021 8.491 1.00 45.84 174 ARG A O 1
ATOM 1384 N N . MET A 1 175 ? 9.821 10.927 7.728 1.00 40.81 175 MET A N 1
ATOM 1385 C CA . MET A 1 175 ? 8.695 11.195 6.814 1.00 40.81 175 MET A CA 1
ATOM 1386 C C . MET A 1 175 ? 7.392 10.520 7.267 1.00 40.81 175 MET A C 1
ATOM 1388 O O . MET A 1 175 ? 7.369 9.301 7.434 1.00 40.81 175 MET A O 1
ATOM 1392 N N . PRO A 1 176 ? 6.294 11.279 7.454 1.00 37.06 176 PRO A N 1
ATOM 1393 C CA . PRO A 1 176 ? 4.996 10.716 7.797 1.00 37.06 176 PRO A CA 1
ATOM 1394 C C . PRO A 1 176 ? 4.428 9.939 6.600 1.00 37.06 176 PRO A C 1
ATOM 1396 O O . PRO A 1 176 ? 3.933 10.522 5.641 1.00 37.06 176 PRO A O 1
ATOM 1399 N N . SER A 1 177 ? 4.585 8.616 6.669 1.00 42.91 177 SER A N 1
ATOM 1400 C CA . SER A 1 177 ? 3.761 7.509 6.143 1.00 42.91 177 SER A CA 1
ATOM 1401 C C . SER A 1 177 ? 3.119 7.560 4.743 1.00 42.91 177 SER A C 1
ATOM 1403 O O . SER A 1 177 ? 2.373 6.648 4.424 1.00 42.91 177 SER A O 1
ATOM 1405 N N . THR A 1 178 ? 3.384 8.540 3.881 1.00 39.12 178 THR A N 1
ATOM 1406 C CA . THR A 1 178 ? 2.669 8.691 2.590 1.00 39.12 178 THR A CA 1
ATOM 1407 C C . THR A 1 178 ? 3.587 8.840 1.376 1.00 39.12 178 THR A C 1
ATOM 1409 O O . THR A 1 178 ? 3.118 8.817 0.245 1.00 39.12 178 THR A O 1
ATOM 1412 N N . ALA A 1 179 ? 4.902 8.971 1.582 1.00 35.47 179 ALA A N 1
ATOM 1413 C CA . ALA A 1 179 ? 5.863 9.261 0.511 1.00 35.47 179 ALA A CA 1
ATOM 1414 C C . ALA A 1 179 ? 6.586 8.025 -0.055 1.00 35.47 179 ALA A C 1
ATOM 1416 O O . ALA A 1 179 ? 7.244 8.127 -1.084 1.00 35.47 179 ALA A O 1
ATOM 1417 N N . LEU A 1 180 ? 6.477 6.869 0.600 1.00 40.78 180 LEU A N 1
ATOM 1418 C CA . LEU A 1 180 ? 7.329 5.699 0.351 1.00 40.78 180 LEU A CA 1
ATOM 1419 C C . LEU A 1 180 ? 6.488 4.563 -0.190 1.00 40.78 180 LEU A C 1
ATOM 1421 O O . LEU A 1 180 ? 6.342 3.512 0.431 1.00 40.78 180 LEU A O 1
ATOM 1425 N N . VAL A 1 181 ? 5.831 4.844 -1.304 1.00 47.19 181 VAL A N 1
ATOM 1426 C CA . VAL A 1 181 ? 4.728 4.019 -1.743 1.00 47.19 181 VAL A CA 1
ATOM 1427 C C . VAL A 1 181 ? 5.122 3.240 -2.973 1.00 47.19 181 VAL A C 1
ATOM 1429 O O . VAL A 1 181 ? 5.295 3.817 -4.048 1.00 47.19 181 VAL A O 1
ATOM 1432 N N . GLY A 1 182 ? 5.192 1.918 -2.808 1.00 45.84 182 GLY A N 1
ATOM 1433 C CA . GLY A 1 182 ? 5.130 0.987 -3.915 1.00 45.84 182 GLY A CA 1
ATOM 1434 C C . GLY A 1 182 ? 3.872 1.349 -4.680 1.00 45.84 182 GLY A C 1
ATOM 1435 O O . GLY A 1 182 ? 2.775 1.222 -4.142 1.00 45.84 182 GLY A O 1
ATOM 1436 N N . ARG A 1 183 ? 4.029 1.906 -5.880 1.00 60.88 183 ARG A N 1
ATOM 1437 C CA . ARG A 1 183 ? 2.914 2.249 -6.751 1.00 60.88 183 ARG A CA 1
ATOM 1438 C C . ARG A 1 183 ? 2.512 0.969 -7.447 1.00 60.88 183 ARG A C 1
ATOM 1440 O O . ARG A 1 183 ? 3.249 0.527 -8.338 1.00 60.88 183 ARG A O 1
ATOM 1447 N N . PRO A 1 184 ? 1.413 0.337 -7.028 1.00 55.56 184 PRO A N 1
ATOM 1448 C CA . PRO A 1 184 ? 0.892 -0.803 -7.726 1.00 55.56 184 PRO A CA 1
ATOM 1449 C C . PRO A 1 184 ? 0.647 -0.468 -9.196 1.00 55.56 184 PRO A C 1
ATOM 1451 O O . PRO A 1 184 ? -0.059 0.483 -9.542 1.00 55.56 184 PRO A O 1
ATOM 1454 N N . TYR A 1 185 ? 1.288 -1.236 -10.065 1.00 58.50 185 TYR A N 1
ATOM 1455 C CA . TYR A 1 185 ? 1.156 -1.109 -11.502 1.00 58.50 185 TYR A CA 1
ATOM 1456 C C . TYR A 1 185 ? -0.094 -1.857 -11.943 1.00 58.50 185 TYR A C 1
ATOM 1458 O O . TYR A 1 185 ? -0.240 -3.054 -11.677 1.00 58.50 185 TYR A O 1
ATOM 1466 N N . ILE A 1 186 ? -0.973 -1.143 -12.640 1.00 53.62 186 ILE A N 1
ATOM 1467 C CA . ILE A 1 186 ? -2.020 -1.770 -13.434 1.00 53.62 186 ILE A CA 1
ATOM 1468 C C . ILE A 1 186 ? -1.367 -2.159 -14.746 1.00 53.62 186 ILE A C 1
ATOM 1470 O O . ILE A 1 186 ? -1.004 -1.273 -15.518 1.00 53.62 186 ILE A O 1
ATOM 1474 N N . GLU A 1 187 ? -1.183 -3.464 -14.973 1.00 41.25 187 GLU A N 1
ATOM 1475 C CA . GLU A 1 187 ? -0.712 -3.971 -16.262 1.00 41.25 187 GLU A CA 1
ATOM 1476 C C . GLU A 1 187 ? -1.624 -3.426 -17.366 1.00 41.25 187 GLU A C 1
ATOM 1478 O O . GLU A 1 187 ? -2.770 -3.847 -17.541 1.00 41.25 187 GLU A O 1
ATOM 1483 N N . LEU A 1 188 ? -1.119 -2.451 -18.121 1.00 37.56 188 LEU A N 1
ATOM 1484 C CA . LEU A 1 188 ? -1.728 -2.068 -19.378 1.00 37.56 188 LEU A CA 1
ATOM 1485 C C . LEU A 1 188 ? -1.449 -3.221 -20.339 1.00 37.56 188 LEU A C 1
ATOM 1487 O O . LEU A 1 188 ? -0.304 -3.445 -20.728 1.00 37.56 188 LEU A O 1
ATOM 1491 N N . LYS A 1 189 ? -2.489 -3.967 -20.729 1.00 35.28 189 LYS A N 1
ATOM 1492 C CA . LYS A 1 189 ? -2.401 -4.885 -21.872 1.00 35.28 189 LYS A CA 1
ATOM 1493 C C . LYS A 1 189 ? -1.816 -4.106 -23.059 1.00 35.28 189 LYS A C 1
ATOM 1495 O O . LYS A 1 189 ? -2.510 -3.277 -23.638 1.00 35.28 189 LYS A O 1
ATOM 1500 N N . GLY A 1 190 ? -0.543 -4.347 -23.383 1.00 35.69 190 GLY A N 1
ATOM 1501 C CA . GLY A 1 190 ? 0.161 -3.708 -24.501 1.00 35.69 190 GLY A CA 1
ATOM 1502 C C . GLY A 1 190 ? 1.389 -2.855 -24.156 1.00 35.69 190 GLY A C 1
ATOM 1503 O O . GLY A 1 190 ? 2.066 -2.416 -25.081 1.00 35.69 190 GLY A O 1
ATOM 1504 N N . SER A 1 191 ? 1.740 -2.630 -22.884 1.00 36.41 191 SER A N 1
ATOM 1505 C CA . SER A 1 191 ? 3.030 -2.007 -22.548 1.00 36.41 191 SER A CA 1
ATOM 1506 C C . SER A 1 191 ? 4.163 -3.027 -22.697 1.00 36.41 191 SER A C 1
ATOM 1508 O O . SER A 1 191 ? 4.292 -3.920 -21.869 1.00 36.41 191 SER A O 1
ATOM 1510 N N . ILE A 1 192 ? 4.891 -2.887 -23.812 1.00 33.00 192 ILE A N 1
ATOM 1511 C CA . ILE A 1 192 ? 6.207 -3.429 -24.202 1.00 33.00 192 ILE A CA 1
ATOM 1512 C C . ILE A 1 192 ? 6.607 -4.742 -23.516 1.00 33.00 192 ILE A C 1
ATOM 1514 O O . ILE A 1 192 ? 6.919 -4.791 -22.328 1.00 33.00 192 ILE A O 1
ATOM 1518 N N . ARG A 1 193 ? 6.665 -5.804 -24.331 1.00 33.97 193 ARG A N 1
ATOM 1519 C CA . ARG A 1 193 ? 7.268 -7.086 -23.969 1.00 33.97 193 ARG A CA 1
ATOM 1520 C C . ARG A 1 193 ? 8.643 -6.884 -23.328 1.00 33.97 193 ARG A C 1
ATOM 1522 O O . ARG A 1 193 ? 9.521 -6.237 -23.887 1.00 33.97 193 ARG A O 1
ATOM 1529 N N . LEU A 1 194 ? 8.750 -7.500 -22.160 1.00 48.31 194 LEU A N 1
ATOM 1530 C CA . LEU A 1 194 ? 9.942 -7.841 -21.407 1.00 48.31 194 LEU A CA 1
ATOM 1531 C C . LEU A 1 194 ? 10.947 -8.581 -22.295 1.00 48.31 194 LEU A C 1
ATOM 1533 O O . LEU A 1 194 ? 10.713 -9.743 -22.613 1.00 48.31 194 LEU A O 1
ATOM 1537 N N . ASP A 1 195 ? 12.068 -7.943 -22.612 1.00 35.50 195 ASP A N 1
ATOM 1538 C CA . ASP A 1 195 ? 13.291 -8.668 -22.931 1.00 35.50 195 ASP A CA 1
ATOM 1539 C C . ASP A 1 195 ? 14.289 -8.415 -21.801 1.00 35.50 195 ASP A C 1
ATOM 1541 O O . ASP A 1 195 ? 14.659 -7.277 -21.497 1.00 35.50 195 ASP A O 1
ATOM 1545 N N . HIS A 1 196 ? 14.696 -9.501 -21.145 1.00 38.84 196 HIS A N 1
ATOM 1546 C CA . HIS A 1 196 ? 15.867 -9.521 -20.284 1.00 38.84 196 HIS A CA 1
ATOM 1547 C C . HIS A 1 196 ? 17.087 -9.117 -21.119 1.00 38.84 196 HIS A C 1
ATOM 1549 O O . HIS A 1 196 ? 17.683 -9.944 -21.804 1.00 38.84 196 HIS A O 1
ATOM 1555 N N . ALA A 1 197 ? 17.506 -7.857 -21.032 1.00 36.34 197 ALA A N 1
ATOM 1556 C CA . ALA A 1 197 ? 18.852 -7.465 -21.428 1.00 36.34 197 ALA A CA 1
ATOM 1557 C C . ALA A 1 197 ? 19.835 -7.893 -20.325 1.00 36.34 197 ALA A C 1
ATOM 1559 O O . ALA A 1 197 ? 20.349 -7.074 -19.569 1.00 36.34 197 ALA A O 1
ATOM 1560 N N . ALA A 1 198 ? 20.053 -9.201 -20.205 1.00 42.75 198 ALA A N 1
ATOM 1561 C CA . ALA A 1 198 ? 21.091 -9.787 -19.370 1.00 42.75 198 ALA A CA 1
ATOM 1562 C C . ALA A 1 198 ? 21.669 -11.025 -20.067 1.00 42.75 198 ALA A C 1
ATOM 1564 O O . ALA A 1 198 ? 21.383 -12.139 -19.659 1.00 42.75 198 ALA A O 1
ATOM 1565 N N . ASP A 1 199 ? 22.397 -10.815 -21.169 1.00 43.50 199 ASP A N 1
ATOM 1566 C CA . ASP A 1 199 ? 23.676 -11.479 -21.495 1.00 43.50 199 ASP A CA 1
ATOM 1567 C C . ASP A 1 199 ? 24.027 -11.263 -22.974 1.00 43.50 199 ASP A C 1
ATOM 1569 O O . ASP A 1 199 ? 23.463 -11.915 -23.846 1.00 43.50 199 ASP A O 1
ATOM 1573 N N . ALA A 1 200 ? 24.969 -10.358 -23.261 1.00 41.62 200 ALA A N 1
ATOM 1574 C CA . ALA A 1 200 ? 25.876 -10.438 -24.418 1.00 41.62 200 ALA A CA 1
ATOM 1575 C C . ALA A 1 200 ? 26.821 -9.223 -24.458 1.00 41.62 200 ALA A C 1
ATOM 1577 O O . ALA A 1 200 ? 26.697 -8.374 -25.332 1.00 41.62 200 ALA A O 1
ATOM 1578 N N . ALA A 1 201 ? 27.766 -9.125 -23.516 1.00 41.50 201 ALA A N 1
ATOM 1579 C CA . ALA A 1 201 ? 29.041 -8.418 -23.729 1.00 41.50 201 ALA A CA 1
ATOM 1580 C C . ALA A 1 201 ? 29.979 -8.595 -22.522 1.00 41.50 201 ALA A C 1
ATOM 1582 O O . ALA A 1 201 ? 30.261 -7.651 -21.788 1.00 41.50 201 ALA A O 1
ATOM 1583 N N . ARG A 1 202 ? 30.511 -9.805 -22.314 1.00 36.59 202 ARG A N 1
ATOM 1584 C CA . ARG A 1 202 ? 31.814 -9.938 -21.644 1.00 36.59 202 ARG A CA 1
ATOM 1585 C C . ARG A 1 202 ? 32.873 -10.184 -22.720 1.00 36.59 202 ARG A C 1
ATOM 1587 O O . ARG A 1 202 ? 32.780 -11.205 -23.403 1.00 36.59 202 ARG A O 1
ATOM 1594 N N . PRO A 1 203 ? 33.864 -9.296 -22.909 1.00 39.56 203 PRO A N 1
ATOM 1595 C CA . PRO A 1 203 ? 35.010 -9.619 -23.747 1.00 39.56 203 PRO A CA 1
ATOM 1596 C C . PRO A 1 203 ? 35.807 -10.757 -23.090 1.00 39.56 203 PRO A C 1
ATOM 1598 O O . PRO A 1 203 ? 36.094 -10.721 -21.892 1.00 39.56 203 PRO A O 1
ATOM 1601 N N . ARG A 1 204 ? 36.134 -11.793 -23.872 1.00 41.06 204 ARG A N 1
ATOM 1602 C CA . ARG A 1 204 ? 37.049 -12.863 -23.449 1.00 41.06 204 ARG A CA 1
ATOM 1603 C C . ARG A 1 204 ? 38.431 -12.255 -23.166 1.00 41.06 204 ARG A C 1
ATOM 1605 O O . ARG A 1 204 ? 38.901 -11.482 -23.999 1.00 41.06 204 ARG A O 1
ATOM 1612 N N . PRO A 1 205 ? 39.108 -12.616 -22.064 1.00 39.16 205 PRO A N 1
ATOM 1613 C CA . PRO A 1 205 ? 40.503 -12.253 -21.879 1.00 39.16 205 PRO A CA 1
ATOM 1614 C C . PRO A 1 205 ? 41.356 -13.030 -22.885 1.00 39.16 205 PRO A C 1
ATOM 1616 O O . PRO A 1 205 ? 41.326 -14.261 -22.934 1.00 39.16 205 PRO A O 1
ATOM 1619 N N . THR A 1 206 ? 42.096 -12.301 -23.711 1.00 50.34 206 THR A N 1
ATOM 1620 C CA . THR A 1 206 ? 43.136 -12.849 -24.577 1.00 50.34 206 THR A CA 1
ATOM 1621 C C . THR A 1 206 ? 44.278 -13.335 -23.687 1.00 50.34 206 THR A C 1
ATOM 1623 O O . THR A 1 206 ? 44.924 -12.538 -23.012 1.00 50.34 206 THR A O 1
ATOM 1626 N N . LEU A 1 207 ? 44.506 -14.647 -23.657 1.00 48.06 207 LEU A N 1
ATOM 1627 C CA . LEU A 1 207 ? 45.734 -15.228 -23.122 1.00 48.06 207 LEU A CA 1
ATOM 1628 C C . LEU A 1 207 ? 46.839 -15.003 -24.156 1.00 48.06 207 LEU A C 1
ATOM 1630 O O . LEU A 1 207 ? 46.834 -15.630 -25.213 1.00 48.06 207 LEU A O 1
ATOM 1634 N N . THR A 1 208 ? 47.756 -14.087 -23.866 1.00 52.78 208 THR A N 1
ATOM 1635 C CA . THR A 1 208 ? 49.047 -13.999 -24.548 1.00 52.78 208 THR A CA 1
ATOM 1636 C C . THR A 1 208 ? 49.969 -15.066 -23.962 1.00 52.78 208 THR A C 1
ATOM 1638 O O . THR A 1 208 ? 50.268 -15.040 -22.769 1.00 52.78 208 THR A O 1
ATOM 1641 N N . THR A 1 209 ? 50.358 -16.023 -24.802 1.00 62.97 209 THR A N 1
ATOM 1642 C CA . THR A 1 209 ? 51.529 -16.897 -24.621 1.00 62.97 209 THR A CA 1
ATOM 1643 C C . THR A 1 209 ? 52.822 -16.137 -24.839 1.00 62.97 209 THR A C 1
ATOM 1645 O O . THR A 1 209 ? 52.825 -15.292 -25.765 1.00 62.97 209 THR A O 1
#

Foldseek 3Di:
DDDDDPPPDPDPFAKDWDDKAWAWEQAPPNVDIKIWIKTFIDTPPDDPDGTFIKGQDIGGPVCCVPAPLVVVLVSLQVNLVPPPDDDRQHSVNSVVRVVVNVVVYYHDACVVCVVVLFFKWKWFPVLCVQLVNQVVFDWDADPNTIIGMDTRPGVVRVNVVSVSLVSSVVVCPDDRRGRGIRGGDRPDPDDDDDDPPPDDDDDDDDDDD

pLDDT: mean 70.83, std 18.81, range [33.0, 94.81]

Sequence (209 aa):
MHPQPNQSGPASAKTVYNTLDVFTCSTANPESTVVVVLAQTRPSNGHHERYTWEISFIGLLNEFHLDYSDKMAQAFALCSAEMASSSRLSETAFYRYLNKRIDHMQPLSPHALSMRGIGAYSWLEADAIKIDAHHRSTMINRNGKLYYGQRLDSMHDIYRMVAESLEIKAASRRMPSTALVGRPYIELKGSIRLDHAADAARPRPTLTT

Radius of gyration: 20.84 Å; Cα contacts (8 Å, |Δi|>4): 290; chains: 1; bounding box: 73×70×42 Å

Secondary structure (DSSP, 8-state):
-PPPP---PPPPPPEEEEEEEEEEEE-SSTT-EEEEEEEEEEETT-SSPPPEEEEEEEE-HHHIIIIIHHHHHHHHHHHHHH--SS----HHHHHHHHHHHHHT-EE--HHHHHTTT--EEEEEHHHHHHTT-TTTSEEEEETTEEEEEEE--SHHHHHHHHHHHHHHHHH-TT--SSSS----B---TTS-------SS-PPPP----